Protein AF-A0A2M8F639-F1 (afdb_monomer)

Nearest PDB structures (foldseek):
  3exa-assembly1_A  TM=7.747E-01  e=1.318E-28  Halalkalibacterium halodurans
  3d3q-assembly1_A  TM=7.214E-01  e=1.810E-26  Staphylococcus epidermidis ATCC 12228
  3d3q-assembly2_B  TM=7.278E-01  e=3.147E-26  Staphylococcus epidermidis ATCC 12228
  2qgn-assembly1_A  TM=9.444E-01  e=1.287E-21  Halalkalibacterium halodurans C-125
  3eph-assembly1_A  TM=8.357E-01  e=1.059E-17  Saccharomyces cerevisiae

Radius of gyration: 20.35 Å; Cα contacts (8 Å, |Δi|>4): 441; chains: 1; bounding box: 49×45×53 Å

Structure (mmCIF, N/CA/C/O backbone):
data_AF-A0A2M8F639-F1
#
_entry.id   AF-A0A2M8F639-F1
#
loop_
_atom_site.group_PDB
_atom_site.id
_atom_site.type_symbol
_atom_site.label_atom_id
_atom_site.label_alt_id
_atom_site.label_comp_id
_atom_site.label_asym_id
_atom_site.label_entity_id
_atom_site.label_seq_id
_atom_site.pdbx_PDB_ins_code
_atom_site.Cartn_x
_atom_site.Cartn_y
_atom_site.Cartn_z
_atom_site.occupancy
_atom_site.B_iso_or_equiv
_atom_site.auth_seq_id
_atom_site.auth_comp_id
_atom_site.auth_asym_id
_atom_site.auth_atom_id
_atom_site.pdbx_PDB_model_num
ATOM 1 N N . MET A 1 1 ? -6.891 22.208 7.223 1.00 56.44 1 MET A N 1
ATOM 2 C CA . MET A 1 1 ? -6.868 21.752 8.628 1.00 56.44 1 MET A CA 1
ATOM 3 C C . MET A 1 1 ? -5.446 21.312 8.939 1.00 56.44 1 MET A C 1
ATOM 5 O O . MET A 1 1 ? -4.808 20.763 8.043 1.00 56.44 1 MET A O 1
ATOM 9 N N . ASN A 1 2 ? -4.955 21.607 10.140 1.00 70.94 2 ASN A N 1
ATOM 10 C CA . ASN A 1 2 ? -3.553 21.433 10.545 1.00 70.94 2 ASN A CA 1
ATOM 11 C C . ASN A 1 2 ? -3.379 20.199 11.456 1.00 70.94 2 ASN A C 1
ATOM 13 O O . ASN A 1 2 ? -4.353 19.564 11.857 1.00 70.94 2 ASN A O 1
ATOM 17 N N . VAL A 1 3 ? -2.142 19.847 11.826 1.00 73.75 3 VAL A N 1
ATOM 18 C CA . VAL A 1 3 ? -1.858 18.688 12.705 1.00 73.75 3 VAL A CA 1
ATOM 19 C C . VAL A 1 3 ? -2.588 18.745 14.067 1.00 73.75 3 VAL A C 1
ATOM 21 O O . VAL A 1 3 ? -3.051 17.697 14.525 1.00 73.75 3 VAL A O 1
ATOM 24 N N . PRO A 1 4 ? -2.756 19.910 14.731 1.00 75.31 4 PRO A N 1
ATOM 25 C CA . PRO A 1 4 ? -3.586 20.009 15.936 1.00 75.31 4 PRO A CA 1
ATOM 26 C C . PRO A 1 4 ? -5.033 19.540 15.724 1.00 75.31 4 PRO A C 1
ATOM 28 O O . PRO A 1 4 ? -5.596 18.883 16.600 1.00 75.31 4 PRO A O 1
ATOM 31 N N . ASP A 1 5 ? -5.604 19.790 14.543 1.00 85.56 5 ASP A N 1
ATOM 32 C CA . ASP A 1 5 ? -6.965 19.363 14.205 1.00 85.56 5 ASP A CA 1
ATOM 33 C C . ASP A 1 5 ? -7.044 17.831 14.098 1.00 85.56 5 ASP A C 1
ATOM 35 O O . ASP A 1 5 ? -7.992 17.224 14.591 1.00 85.56 5 ASP A O 1
ATOM 39 N N . ILE A 1 6 ? -6.012 17.187 13.536 1.00 91.19 6 ILE A N 1
ATOM 40 C CA . ILE A 1 6 ? -5.914 15.718 13.454 1.00 91.19 6 ILE A CA 1
ATOM 41 C C . ILE A 1 6 ? -5.945 15.099 14.858 1.00 91.19 6 ILE A C 1
ATOM 43 O O . ILE A 1 6 ? -6.717 14.174 15.115 1.00 91.19 6 ILE A O 1
ATOM 47 N N . ARG A 1 7 ? -5.148 15.629 15.795 1.00 93.56 7 ARG A N 1
ATOM 48 C CA . ARG A 1 7 ? -5.115 15.146 17.189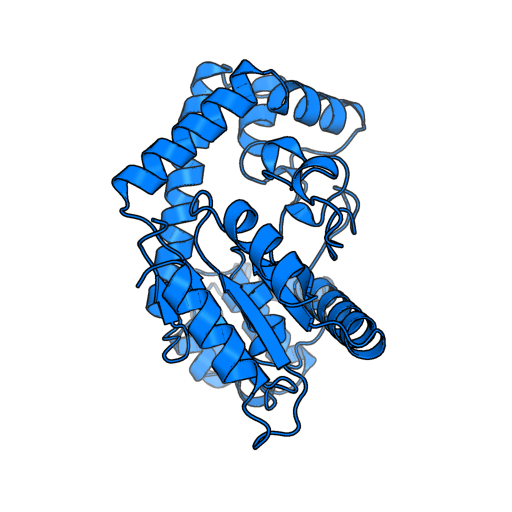 1.00 93.56 7 ARG A CA 1
ATOM 49 C C . ARG A 1 7 ? -6.457 15.315 17.892 1.00 93.56 7 ARG A C 1
ATOM 51 O O . ARG A 1 7 ? -6.909 14.404 18.590 1.00 93.56 7 ARG A O 1
ATOM 58 N N . ALA A 1 8 ? -7.105 16.464 17.699 1.00 92.50 8 ALA A N 1
ATOM 59 C CA . ALA A 1 8 ? -8.420 16.737 18.266 1.00 92.50 8 ALA A CA 1
ATOM 60 C C . ALA A 1 8 ? -9.479 15.764 17.726 1.00 92.50 8 ALA A C 1
ATOM 62 O O . ALA A 1 8 ? -10.286 15.244 18.499 1.00 92.50 8 ALA A O 1
ATOM 63 N N . GLN A 1 9 ? -9.439 15.453 16.427 1.00 92.56 9 GLN A N 1
ATOM 64 C CA . GLN A 1 9 ? -10.342 14.482 15.810 1.00 92.56 9 GLN A CA 1
ATOM 65 C C . GLN A 1 9 ? -10.134 13.069 16.337 1.00 92.56 9 GLN A C 1
ATOM 67 O O . GLN A 1 9 ? -11.112 12.421 16.703 1.00 92.56 9 GLN A O 1
ATOM 72 N N . ILE A 1 10 ? -8.883 12.608 16.436 1.00 95.62 10 ILE A N 1
ATOM 73 C CA . ILE A 1 10 ? -8.576 11.292 17.012 1.00 95.62 10 ILE A CA 1
ATOM 74 C C . ILE A 1 10 ? -9.058 11.238 18.465 1.00 95.62 10 ILE A C 1
ATOM 76 O O . ILE A 1 10 ? -9.738 10.293 18.853 1.00 95.62 10 ILE A O 1
ATOM 80 N N . SER A 1 11 ? -8.798 12.282 19.254 1.00 96.19 11 SER A N 1
ATOM 81 C CA . SER A 1 11 ? -9.258 12.361 20.645 1.00 96.19 11 SER A CA 1
ATOM 82 C C . SER A 1 11 ? -10.783 12.311 20.765 1.00 96.19 11 SER A C 1
ATOM 84 O O . SER A 1 11 ? -11.308 11.621 21.635 1.00 96.19 11 SER A O 1
ATOM 86 N N . SER A 1 12 ? -11.502 13.038 19.905 1.00 95.12 12 SER A N 1
ATOM 87 C CA . SER A 1 12 ? -12.969 13.031 19.867 1.00 95.12 12 SER A CA 1
ATOM 88 C C . SER A 1 12 ? -13.504 11.649 19.488 1.00 95.12 12 SER A C 1
ATOM 90 O O . SER A 1 12 ? -14.343 11.087 20.186 1.00 95.12 12 SER A O 1
ATOM 92 N N . PHE A 1 13 ? -12.937 11.058 18.437 1.00 95.50 13 PHE A N 1
ATOM 93 C CA . PHE A 1 13 ? -13.274 9.721 17.972 1.00 95.50 13 PHE A CA 1
ATOM 94 C C . PHE A 1 13 ? -13.053 8.663 19.056 1.00 95.50 13 PHE A C 1
ATOM 96 O O . PHE A 1 13 ? -13.929 7.840 19.293 1.00 95.50 13 PHE A O 1
ATOM 103 N N . LEU A 1 14 ? -11.930 8.687 19.773 1.00 95.38 14 LEU A N 1
ATOM 104 C CA . LEU A 1 14 ? -11.662 7.705 20.828 1.00 95.38 14 LEU A CA 1
ATOM 105 C C . LEU A 1 14 ? -12.542 7.898 22.075 1.00 95.38 14 LEU A C 1
ATOM 107 O O . LEU A 1 14 ? -12.791 6.929 22.785 1.00 95.38 14 LEU A O 1
ATOM 111 N N . LYS A 1 15 ? -13.039 9.116 22.331 1.00 94.25 15 LYS A N 1
ATOM 112 C CA . LYS A 1 15 ? -13.989 9.401 23.423 1.00 94.25 15 LYS A CA 1
ATOM 113 C C . LYS A 1 15 ? -15.418 8.961 23.115 1.00 94.25 15 LYS A C 1
ATOM 115 O O . LYS A 1 15 ? -16.198 8.768 24.043 1.00 94.25 15 LYS A O 1
ATOM 120 N N . GLU A 1 16 ? -15.779 8.837 21.843 1.00 90.62 16 GLU A N 1
ATOM 121 C CA . GLU A 1 16 ? -17.096 8.356 21.445 1.00 90.62 16 GLU A CA 1
ATOM 122 C C . GLU A 1 16 ? -17.243 6.855 21.742 1.00 90.62 16 GLU A C 1
ATOM 124 O O . GLU A 1 16 ? -16.491 6.026 21.230 1.00 90.62 16 GLU A O 1
ATOM 129 N N . THR A 1 17 ? -18.238 6.513 22.562 1.00 87.69 17 THR A N 1
ATOM 130 C CA . THR A 1 17 ? -18.510 5.144 23.039 1.00 87.69 17 THR A CA 1
ATOM 131 C C . THR A 1 17 ? -19.877 4.606 22.605 1.00 87.69 17 THR A C 1
ATOM 133 O O . THR A 1 17 ? -20.276 3.525 23.030 1.00 87.69 17 THR A O 1
ATOM 136 N N . SER A 1 18 ? -20.606 5.350 21.767 1.00 91.50 18 SER A N 1
ATOM 137 C CA . SER A 1 18 ? -21.949 5.002 21.277 1.00 91.50 18 SER A CA 1
ATOM 138 C C . SER A 1 18 ? -21.964 3.737 20.411 1.00 91.50 18 SER A C 1
ATOM 140 O O . SER A 1 18 ? -22.949 3.001 20.402 1.00 91.50 18 SER A O 1
ATOM 142 N N . ASP A 1 19 ? -20.870 3.477 19.699 1.00 92.00 19 ASP A N 1
ATOM 143 C CA . ASP A 1 19 ? -20.696 2.327 18.822 1.00 92.00 19 ASP A CA 1
ATOM 144 C C . ASP A 1 19 ? -19.674 1.350 19.436 1.00 92.00 19 ASP A C 1
ATOM 146 O O . ASP A 1 19 ? -18.508 1.718 19.617 1.00 92.00 19 ASP A O 1
ATOM 150 N N . PRO A 1 20 ? -20.094 0.111 19.766 1.00 91.88 20 PRO A N 1
ATOM 151 C CA . PRO A 1 20 ? -19.274 -0.859 20.489 1.00 91.88 20 PRO A CA 1
ATOM 152 C C . PRO A 1 20 ? -18.192 -1.514 19.620 1.00 91.88 20 PRO A C 1
ATOM 154 O O . PRO A 1 20 ? -17.406 -2.316 20.129 1.00 91.88 20 PRO A O 1
ATOM 157 N N . ARG A 1 21 ? -18.158 -1.238 18.309 1.00 94.06 21 ARG A N 1
ATOM 158 C CA . ARG A 1 21 ? -17.145 -1.801 17.414 1.00 94.06 21 ARG A CA 1
ATOM 159 C C . ARG A 1 21 ? -15.744 -1.296 17.783 1.00 94.06 21 ARG A C 1
ATOM 161 O O . ARG A 1 21 ? -15.587 -0.119 18.122 1.00 94.06 21 ARG A O 1
ATOM 168 N N . PRO A 1 22 ? -14.706 -2.143 17.660 1.00 94.38 22 PRO A N 1
ATOM 169 C CA . PRO A 1 22 ? -13.332 -1.724 17.902 1.00 94.38 22 PRO A CA 1
ATOM 170 C C . PRO A 1 22 ? -12.940 -0.552 16.985 1.00 94.38 22 PRO A C 1
ATOM 172 O O . PRO A 1 22 ? -13.281 -0.565 15.794 1.00 94.38 22 PRO A O 1
ATOM 175 N N . PRO A 1 23 ? -12.232 0.463 17.513 1.00 96.94 23 PRO A N 1
ATOM 176 C CA . PRO A 1 23 ? -11.758 1.578 16.711 1.00 96.94 23 PRO A CA 1
ATOM 177 C C . PRO A 1 23 ? -10.634 1.126 15.772 1.00 96.94 23 PRO A C 1
ATOM 179 O O . PRO A 1 23 ? -9.732 0.393 16.169 1.00 96.94 23 PRO A O 1
ATOM 182 N N . LEU A 1 24 ? -10.661 1.619 14.539 1.00 97.44 24 LEU A N 1
ATOM 183 C CA . LEU A 1 24 ? -9.574 1.498 13.574 1.00 97.44 24 LEU A CA 1
ATOM 184 C C . LEU A 1 24 ? -9.297 2.881 12.986 1.00 97.44 24 LEU A C 1
ATOM 186 O O . LEU A 1 24 ? -10.145 3.475 12.310 1.00 97.44 24 LEU A O 1
ATOM 190 N N . LEU A 1 25 ? -8.096 3.390 13.254 1.00 97.88 25 LEU A N 1
ATOM 191 C CA . LEU A 1 25 ? -7.623 4.640 12.675 1.00 97.88 25 LEU A CA 1
ATOM 192 C C . LEU A 1 25 ? -7.037 4.360 11.290 1.00 97.88 25 LEU A C 1
ATOM 194 O O . LEU A 1 25 ? -6.311 3.385 11.109 1.00 97.88 25 LEU A O 1
ATOM 198 N N . VAL A 1 26 ? -7.324 5.217 10.313 1.00 97.12 26 VAL A N 1
ATOM 199 C CA . VAL A 1 26 ? -6.802 5.097 8.948 1.00 97.12 26 VAL A CA 1
ATOM 200 C C . VAL A 1 26 ? -6.150 6.412 8.535 1.00 97.12 26 VAL A C 1
ATOM 202 O O . VAL A 1 26 ? -6.814 7.445 8.517 1.00 97.12 26 VAL A O 1
ATOM 205 N N . LEU A 1 27 ? -4.871 6.374 8.157 1.00 96.19 27 LEU A N 1
ATOM 206 C CA . LEU A 1 27 ? -4.152 7.488 7.539 1.00 96.19 27 LEU A CA 1
ATOM 207 C C . LEU A 1 27 ? -3.789 7.134 6.098 1.00 96.19 27 LEU A C 1
ATOM 209 O O . LEU A 1 27 ? -2.941 6.277 5.831 1.00 96.19 27 LEU A O 1
ATOM 213 N N . LEU A 1 28 ? -4.409 7.837 5.157 1.00 94.56 28 LEU A N 1
ATOM 214 C CA . LEU A 1 28 ? -4.247 7.599 3.729 1.00 94.56 28 LEU A CA 1
ATOM 215 C C . LEU A 1 28 ? -3.734 8.832 2.990 1.00 94.56 28 LEU A C 1
ATOM 217 O O . LEU A 1 28 ? -3.777 9.952 3.488 1.00 94.56 28 LEU A O 1
ATOM 221 N N . GLY A 1 29 ? -3.209 8.631 1.785 1.00 92.44 29 GLY A N 1
ATOM 222 C CA . GLY A 1 29 ? -2.694 9.722 0.958 1.00 92.44 29 GLY A CA 1
ATOM 223 C C . GLY A 1 29 ? -1.685 9.260 -0.090 1.00 92.44 29 GLY A C 1
ATOM 224 O O . GLY A 1 29 ? -1.178 8.133 -0.013 1.00 92.44 29 GLY A O 1
ATOM 225 N N . PRO A 1 30 ? -1.356 10.107 -1.080 1.00 92.31 30 PRO A N 1
ATOM 226 C CA . PRO A 1 30 ? -0.434 9.740 -2.149 1.00 92.31 30 PRO A CA 1
ATOM 227 C C . PRO A 1 30 ? 0.992 9.525 -1.626 1.00 92.31 30 PRO A C 1
ATOM 229 O O . PRO A 1 30 ? 1.345 9.926 -0.515 1.00 92.31 30 PRO A O 1
ATOM 232 N N . THR A 1 31 ? 1.838 8.871 -2.419 1.00 90.75 31 THR A N 1
ATOM 233 C CA . THR A 1 31 ? 3.280 8.795 -2.141 1.00 90.75 31 THR A CA 1
ATOM 234 C C . THR A 1 31 ? 3.876 10.204 -1.971 1.00 90.75 31 THR A C 1
ATOM 236 O O . THR A 1 31 ? 3.372 11.168 -2.548 1.00 90.75 31 THR A O 1
ATOM 239 N N . ALA A 1 32 ? 4.907 10.333 -1.133 1.00 91.38 32 ALA A N 1
ATOM 240 C CA . ALA A 1 32 ? 5.552 11.600 -0.762 1.00 91.38 32 ALA A CA 1
ATOM 241 C C . ALA A 1 32 ? 4.679 12.653 -0.032 1.00 91.38 32 ALA A C 1
ATOM 243 O O . ALA A 1 32 ? 5.150 13.766 0.202 1.00 91.38 32 ALA A O 1
ATOM 244 N N . SER A 1 33 ? 3.453 12.326 0.409 1.00 91.44 33 SER A N 1
ATOM 245 C CA . SER A 1 33 ? 2.624 13.261 1.198 1.00 91.44 33 SER A CA 1
ATOM 246 C C . SER A 1 33 ? 3.100 13.472 2.642 1.00 91.44 33 SER A C 1
ATOM 248 O O . SER A 1 33 ? 2.747 14.481 3.250 1.00 91.44 33 SER A O 1
ATOM 250 N N . GLY A 1 34 ? 3.928 12.568 3.179 1.00 90.31 34 GLY A N 1
ATOM 251 C CA . GLY A 1 34 ? 4.429 12.626 4.560 1.00 90.31 34 GLY A CA 1
ATOM 252 C C . GLY A 1 34 ? 3.687 11.729 5.558 1.00 90.31 34 GLY A C 1
ATOM 253 O O . GLY A 1 34 ? 3.746 11.999 6.751 1.00 90.31 34 GLY A O 1
ATOM 254 N N . LYS A 1 35 ? 3.002 10.670 5.092 1.00 93.00 35 LYS A N 1
ATOM 255 C CA . LYS A 1 35 ? 2.226 9.750 5.953 1.00 93.00 35 LYS A CA 1
ATOM 256 C C . LYS A 1 35 ? 3.064 9.185 7.091 1.00 93.00 35 LYS A C 1
ATOM 258 O O . LYS A 1 35 ? 2.672 9.332 8.234 1.00 93.00 35 LYS A O 1
ATOM 263 N N . THR A 1 36 ? 4.221 8.618 6.766 1.00 90.00 36 THR A N 1
ATOM 264 C CA . THR A 1 36 ? 5.155 8.017 7.725 1.00 90.00 36 THR A CA 1
ATOM 265 C C . THR A 1 36 ? 5.586 9.012 8.806 1.00 90.00 36 THR A C 1
ATOM 267 O O . THR A 1 36 ? 5.502 8.725 9.995 1.00 90.00 36 THR A O 1
ATOM 270 N N . ALA A 1 37 ? 5.975 10.225 8.399 1.00 90.31 37 ALA A N 1
ATOM 271 C CA . ALA A 1 37 ? 6.408 11.273 9.323 1.00 90.31 37 ALA A CA 1
ATOM 272 C C . ALA A 1 37 ? 5.291 11.724 10.281 1.00 90.31 37 ALA A C 1
ATOM 274 O O . ALA A 1 37 ? 5.573 12.154 11.395 1.00 90.31 37 ALA A O 1
ATOM 275 N N . LEU A 1 38 ? 4.028 11.620 9.857 1.00 93.00 38 LEU A N 1
ATOM 276 C CA . LEU A 1 38 ? 2.867 11.926 10.686 1.00 93.00 38 LEU A CA 1
ATOM 277 C C . LEU A 1 38 ? 2.409 10.721 11.524 1.00 93.00 38 LEU A C 1
ATOM 279 O O . LEU A 1 38 ? 1.958 10.900 12.652 1.00 93.00 38 LEU A O 1
ATOM 283 N N . SER A 1 39 ? 2.509 9.497 11.002 1.00 95.31 39 SER A N 1
ATOM 284 C CA . SER A 1 39 ? 1.969 8.311 11.665 1.00 95.31 39 SER A CA 1
ATOM 285 C C . SER A 1 39 ? 2.726 7.945 12.930 1.00 95.31 39 SER A C 1
ATOM 287 O O . SER A 1 39 ? 2.092 7.576 13.910 1.00 95.31 39 SER A O 1
ATOM 289 N N . VAL A 1 40 ? 4.054 8.070 12.934 1.00 96.19 40 VAL A N 1
ATOM 290 C CA . VAL A 1 40 ? 4.892 7.724 14.093 1.00 96.19 40 VAL A CA 1
ATOM 291 C C . VAL A 1 40 ? 4.546 8.557 15.338 1.00 96.19 40 VAL A C 1
ATOM 293 O O . VAL A 1 40 ? 4.204 7.951 16.354 1.00 96.19 40 VAL A O 1
ATOM 296 N N . PRO A 1 41 ? 4.552 9.909 15.306 1.00 95.44 41 PRO A N 1
ATOM 297 C CA . PRO A 1 41 ? 4.208 10.698 16.490 1.00 95.44 41 PRO A CA 1
ATOM 298 C C . PRO A 1 41 ? 2.755 10.488 16.937 1.00 95.44 41 PRO A C 1
ATOM 300 O O . PRO A 1 41 ? 2.497 10.419 18.135 1.00 95.44 41 PRO A O 1
ATOM 303 N N . LEU A 1 42 ? 1.809 10.323 16.003 1.00 96.19 42 LEU A N 1
ATOM 304 C CA . LEU A 1 42 ? 0.423 9.994 16.354 1.00 96.19 42 LEU A CA 1
ATOM 305 C C . LEU A 1 42 ? 0.320 8.622 17.032 1.00 96.19 42 LEU A C 1
ATOM 307 O O . LEU A 1 42 ? -0.412 8.466 18.004 1.00 96.19 42 LEU A O 1
ATOM 311 N N . ALA A 1 43 ? 1.065 7.627 16.552 1.00 97.81 43 ALA A N 1
ATOM 312 C CA . ALA A 1 43 ? 1.057 6.299 17.144 1.00 97.81 43 ALA A CA 1
ATOM 313 C C . ALA A 1 43 ? 1.643 6.295 18.562 1.00 97.81 43 ALA A C 1
ATOM 315 O O . ALA A 1 43 ? 1.094 5.640 19.445 1.00 97.81 43 ALA A O 1
ATOM 316 N N . GLN A 1 44 ? 2.702 7.068 18.813 1.00 97.44 44 GLN A N 1
ATOM 317 C CA . GLN A 1 44 ? 3.247 7.244 20.161 1.00 97.44 44 GLN A CA 1
ATOM 318 C C . GLN 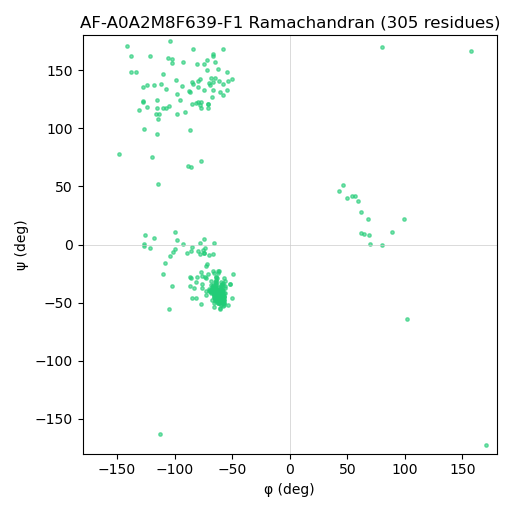A 1 44 ? 2.235 7.915 21.100 1.00 97.44 44 GLN A C 1
ATOM 320 O O . GLN A 1 44 ? 2.019 7.436 22.211 1.00 97.44 44 GLN A O 1
ATOM 325 N N . GLU A 1 45 ? 1.592 8.992 20.644 1.00 97.19 45 GLU A N 1
ATOM 326 C CA . GLU A 1 45 ? 0.645 9.782 21.439 1.00 97.19 45 GLU A CA 1
ATOM 327 C C . GLU A 1 45 ? -0.623 8.997 21.806 1.00 97.19 45 GLU A C 1
ATOM 329 O O . GLU A 1 45 ? -1.075 9.049 22.948 1.00 97.19 45 GLU A O 1
ATOM 334 N N . PHE A 1 46 ? -1.174 8.232 20.860 1.00 97.50 46 PHE A N 1
ATOM 335 C CA . PHE A 1 46 ? -2.428 7.493 21.043 1.00 97.50 46 PHE A CA 1
ATOM 336 C C . PHE A 1 46 ? -2.230 6.007 21.374 1.00 97.50 46 PHE A C 1
ATOM 338 O O . PHE A 1 46 ? -3.193 5.241 21.354 1.00 97.50 46 PHE A O 1
ATOM 345 N N . GLY A 1 47 ? -0.997 5.579 21.671 1.00 97.44 47 GLY A N 1
ATOM 346 C CA . GLY A 1 47 ? -0.690 4.183 21.996 1.00 97.44 47 GLY A CA 1
ATOM 347 C C . GLY A 1 47 ? -1.053 3.212 20.868 1.00 97.44 47 GLY A C 1
ATOM 348 O O . GLY A 1 47 ? -1.542 2.111 21.131 1.00 97.44 47 GLY A O 1
ATOM 349 N N . ALA A 1 48 ? -0.851 3.626 19.620 1.00 98.44 48 ALA A N 1
ATOM 350 C CA . ALA A 1 48 ? -1.214 2.867 18.435 1.00 98.44 48 ALA A CA 1
ATOM 351 C C . ALA A 1 48 ? -0.062 1.997 17.913 1.00 98.44 48 ALA A C 1
ATOM 353 O O . ALA A 1 48 ? 1.115 2.279 18.140 1.00 98.44 48 ALA A O 1
ATOM 354 N N . GLU A 1 49 ? -0.416 0.958 17.164 1.00 98.69 49 GLU A N 1
ATOM 355 C CA . GLU A 1 49 ? 0.515 0.161 16.365 1.00 98.69 49 GLU A CA 1
ATOM 356 C C . GLU A 1 49 ? 0.136 0.292 14.884 1.00 98.69 49 GLU A C 1
ATOM 358 O O . GLU A 1 49 ? -1.048 0.276 14.532 1.00 98.69 49 GLU A O 1
ATOM 363 N N . VAL A 1 50 ? 1.134 0.450 14.012 1.00 98.69 50 VAL A N 1
ATOM 364 C CA . VAL A 1 50 ? 0.912 0.744 12.592 1.00 98.69 50 VAL A CA 1
ATOM 365 C C . VAL A 1 50 ? 0.741 -0.545 11.799 1.00 98.69 50 VAL A C 1
ATOM 367 O O . VAL A 1 50 ? 1.563 -1.446 11.892 1.00 98.69 50 VAL A O 1
ATOM 370 N N . ILE A 1 51 ? -0.283 -0.617 10.957 1.00 98.69 51 ILE A N 1
ATOM 371 C CA . ILE A 1 51 ? -0.458 -1.658 9.942 1.00 98.69 51 ILE A CA 1
ATOM 372 C C . ILE A 1 51 ? -0.191 -1.011 8.584 1.00 98.69 51 ILE A C 1
ATOM 374 O O . ILE A 1 51 ? -0.914 -0.096 8.181 1.00 98.69 51 ILE A O 1
ATOM 378 N N . SER A 1 52 ? 0.840 -1.468 7.871 1.00 98.25 52 SER A N 1
ATOM 379 C CA . SER A 1 52 ? 1.153 -0.928 6.548 1.00 98.25 52 SER A CA 1
ATOM 380 C C . SER A 1 52 ? 0.055 -1.279 5.540 1.00 98.25 52 SER A C 1
ATOM 382 O O . SER A 1 52 ? -0.393 -2.421 5.441 1.00 98.25 52 SER A O 1
ATOM 384 N N . ALA A 1 53 ? -0.392 -0.288 4.772 1.00 96.81 53 ALA A N 1
ATOM 385 C CA . ALA A 1 53 ? -1.278 -0.441 3.620 1.00 96.81 53 ALA A CA 1
ATOM 386 C C . ALA A 1 53 ? -0.552 -0.049 2.325 1.00 96.81 53 ALA A C 1
ATOM 388 O O . ALA A 1 53 ? -1.019 0.784 1.531 1.00 96.81 53 ALA A O 1
ATOM 389 N N . ASP A 1 54 ? 0.622 -0.647 2.125 1.00 95.44 54 ASP A N 1
ATOM 390 C CA . ASP A 1 54 ? 1.434 -0.507 0.923 1.00 95.44 54 ASP A CA 1
ATOM 391 C C . ASP A 1 54 ? 1.731 -1.874 0.289 1.00 95.44 54 ASP A C 1
ATOM 393 O O . ASP A 1 54 ? 2.363 -2.729 0.896 1.00 95.44 54 ASP A O 1
ATOM 397 N N . SER A 1 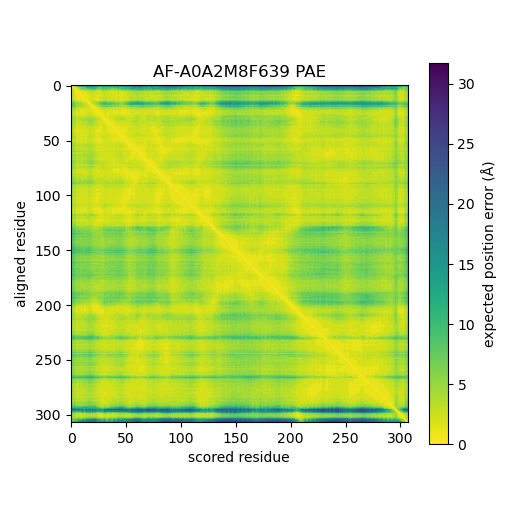55 ? 1.279 -2.078 -0.952 1.00 94.25 55 SER A N 1
ATOM 398 C CA . SER A 1 55 ? 1.479 -3.341 -1.684 1.00 94.25 55 SER A CA 1
ATOM 399 C C . SER A 1 55 ? 2.931 -3.663 -2.042 1.00 94.25 55 SER A C 1
ATOM 401 O O . SER A 1 55 ? 3.181 -4.739 -2.572 1.00 94.25 55 SER A O 1
ATOM 403 N N . ARG A 1 56 ? 3.867 -2.733 -1.833 1.00 94.69 56 ARG A N 1
ATOM 404 C CA . ARG A 1 56 ? 5.288 -2.912 -2.151 1.00 94.69 56 ARG A CA 1
ATOM 405 C C . ARG A 1 56 ? 6.113 -3.203 -0.905 1.00 94.69 56 ARG A C 1
ATOM 407 O O . ARG A 1 56 ? 7.016 -4.022 -0.957 1.00 94.69 56 ARG A O 1
ATOM 414 N N . GLN A 1 57 ? 5.760 -2.592 0.224 1.00 96.56 57 GLN A N 1
ATOM 415 C CA . GLN A 1 57 ? 6.507 -2.751 1.478 1.00 96.56 57 GLN A CA 1
ATOM 416 C C . GLN A 1 57 ? 6.290 -4.110 2.163 1.00 96.56 57 GLN A C 1
ATOM 418 O O . GLN A 1 57 ? 6.983 -4.432 3.126 1.00 96.56 57 GLN A O 1
ATOM 423 N N . VAL A 1 58 ? 5.357 -4.922 1.656 1.00 97.38 58 VAL A N 1
ATOM 424 C CA . VAL A 1 58 ? 5.168 -6.313 2.092 1.00 97.38 58 VAL A CA 1
ATOM 425 C C . VAL A 1 58 ? 6.366 -7.201 1.750 1.00 97.38 58 VAL A C 1
ATOM 427 O O . VAL A 1 58 ? 6.560 -8.207 2.424 1.00 97.38 58 VAL A O 1
ATOM 430 N N . TYR A 1 59 ? 7.160 -6.841 0.737 1.00 98.12 59 TYR A N 1
ATOM 431 C CA . TYR A 1 59 ? 8.265 -7.664 0.254 1.00 98.12 59 TYR A CA 1
ATOM 432 C C . TYR A 1 59 ? 9.555 -7.417 1.035 1.00 98.12 59 TYR A C 1
ATOM 434 O O . TYR A 1 59 ? 9.983 -6.272 1.211 1.00 98.12 59 TYR A O 1
ATOM 442 N N . ARG A 1 60 ? 10.186 -8.512 1.459 1.00 97.75 60 ARG A N 1
ATOM 443 C CA . ARG A 1 60 ? 11.529 -8.544 2.047 1.00 97.75 60 ARG A CA 1
ATOM 444 C C . ARG A 1 60 ? 12.571 -8.058 1.048 1.00 97.75 60 ARG A C 1
ATOM 446 O O . ARG A 1 60 ? 12.400 -8.248 -0.151 1.00 97.75 60 ARG A O 1
ATOM 453 N N . LYS A 1 61 ? 13.671 -7.481 1.550 1.00 97.00 61 LYS A N 1
ATOM 454 C CA . LYS A 1 61 ? 14.833 -7.022 0.749 1.00 97.00 61 LYS A CA 1
ATOM 455 C C . LYS A 1 61 ? 14.519 -5.874 -0.226 1.00 97.00 61 LYS A C 1
ATOM 457 O O . LYS A 1 61 ? 15.336 -5.540 -1.073 1.00 97.00 61 LYS A O 1
ATOM 462 N N . MET A 1 62 ? 13.324 -5.295 -0.131 1.00 97.50 62 MET A N 1
ATOM 463 C CA . MET A 1 62 ? 12.852 -4.209 -0.986 1.00 97.50 62 MET A CA 1
ATOM 464 C C . MET A 1 62 ? 12.550 -2.990 -0.116 1.00 97.50 62 MET A C 1
ATOM 466 O O . MET A 1 62 ? 11.388 -2.709 0.190 1.00 97.50 62 MET A O 1
ATOM 470 N N . ASP A 1 63 ? 13.593 -2.298 0.337 1.00 96.81 63 ASP A N 1
ATOM 471 C CA . ASP A 1 63 ? 13.512 -1.243 1.347 1.00 96.81 63 ASP A CA 1
ATOM 472 C C . ASP A 1 63 ? 13.652 0.142 0.714 1.00 96.81 63 ASP A C 1
ATOM 474 O O . ASP A 1 63 ? 12.756 0.986 0.836 1.00 96.81 63 ASP A O 1
ATOM 478 N N . VAL A 1 64 ? 14.747 0.367 -0.017 1.00 96.31 64 VAL A N 1
ATOM 479 C CA . VAL A 1 64 ? 15.095 1.666 -0.594 1.00 96.31 64 VAL A CA 1
ATOM 480 C C . VAL A 1 64 ? 14.074 2.058 -1.647 1.00 96.31 64 VAL A C 1
ATOM 482 O O . VAL A 1 64 ? 13.483 3.132 -1.545 1.00 96.31 64 VAL A O 1
ATOM 485 N N . GLY A 1 65 ? 13.817 1.196 -2.634 1.00 94.50 65 GLY A N 1
ATOM 486 C CA . GLY A 1 65 ? 12.884 1.495 -3.728 1.00 94.50 65 GLY A CA 1
ATOM 487 C C . GLY A 1 65 ? 11.435 1.674 -3.273 1.00 94.50 65 GLY A C 1
ATOM 488 O O . GLY A 1 65 ? 10.683 2.443 -3.876 1.00 94.50 65 GLY A O 1
ATOM 489 N N . THR A 1 66 ? 11.046 1.027 -2.172 1.00 94.44 66 THR A N 1
ATOM 490 C CA . THR A 1 66 ? 9.681 1.101 -1.627 1.00 94.44 66 THR A CA 1
ATOM 491 C C . THR A 1 66 ? 9.488 2.194 -0.572 1.00 94.44 66 THR A C 1
ATOM 493 O O . THR A 1 66 ? 8.363 2.372 -0.090 1.00 94.44 66 THR A O 1
ATOM 496 N N . ASP A 1 67 ? 10.540 2.963 -0.252 1.00 94.56 67 ASP A N 1
ATOM 497 C CA . ASP A 1 67 ? 10.523 4.005 0.789 1.00 94.56 67 ASP A CA 1
ATOM 498 C C . ASP A 1 67 ? 10.039 3.421 2.134 1.00 94.56 67 ASP A C 1
ATOM 500 O O . ASP A 1 67 ? 9.175 3.990 2.812 1.00 94.56 67 ASP A O 1
ATOM 504 N N . LYS A 1 68 ? 10.517 2.207 2.455 1.00 95.94 68 LYS A N 1
ATOM 505 C CA . LYS A 1 68 ? 10.131 1.463 3.658 1.00 95.94 68 LYS A CA 1
ATOM 506 C C . LYS A 1 68 ? 10.694 2.146 4.897 1.00 95.94 68 LYS A C 1
ATOM 508 O O . LYS A 1 68 ? 11.841 2.576 4.921 1.00 95.94 68 LYS A O 1
ATOM 513 N N . ILE A 1 69 ? 9.869 2.238 5.938 1.00 95.06 69 ILE A N 1
ATOM 514 C CA . ILE A 1 69 ? 10.270 2.864 7.198 1.00 95.06 69 ILE A CA 1
ATOM 515 C C . ILE A 1 69 ? 11.290 1.991 7.941 1.00 95.06 69 ILE A C 1
ATOM 517 O O . ILE A 1 69 ? 10.992 0.857 8.327 1.00 95.06 69 ILE A O 1
ATOM 521 N N . MET A 1 70 ? 12.476 2.540 8.202 1.00 93.44 70 MET A N 1
ATOM 522 C CA . MET A 1 70 ? 13.547 1.809 8.879 1.00 93.44 70 MET A CA 1
ATOM 523 C C . MET A 1 70 ? 13.340 1.775 10.402 1.00 93.44 70 MET A C 1
ATOM 525 O O . MET A 1 70 ? 12.745 2.700 10.959 1.00 93.44 70 MET A O 1
ATOM 529 N N . PRO A 1 71 ? 13.887 0.783 11.137 1.00 93.62 71 PRO A N 1
ATOM 530 C CA . PRO A 1 71 ? 13.687 0.651 12.588 1.00 93.62 71 PRO A CA 1
ATOM 531 C C . PRO A 1 71 ? 13.994 1.917 13.403 1.00 93.62 71 PRO A C 1
ATOM 533 O O .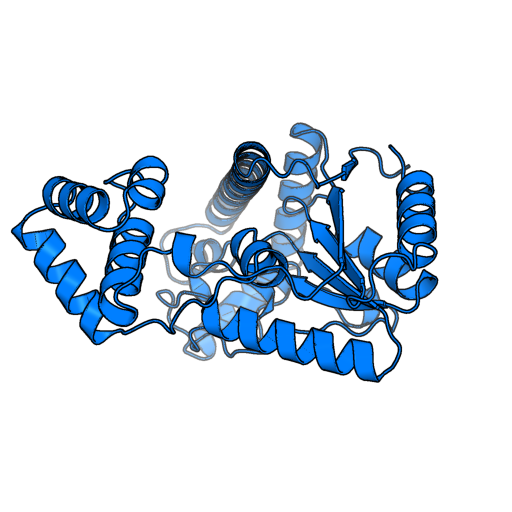 PRO A 1 71 ? 13.313 2.218 14.382 1.00 93.62 71 PRO A O 1
ATOM 536 N N . LYS A 1 72 ? 14.992 2.704 12.979 1.00 93.56 72 LYS A N 1
ATOM 537 C CA . LYS A 1 72 ? 15.326 3.990 13.608 1.00 93.56 72 LYS A CA 1
ATOM 538 C C . LYS A 1 72 ? 14.205 5.024 13.448 1.00 93.56 72 LYS A C 1
ATOM 540 O O . LYS A 1 72 ? 13.920 5.763 14.385 1.00 93.56 72 LYS A O 1
ATOM 545 N N . GLU A 1 73 ? 13.578 5.074 12.278 1.00 92.62 73 GLU A N 1
ATOM 546 C CA . GLU A 1 73 ? 12.487 6.001 11.954 1.00 92.62 73 GLU A CA 1
ATOM 547 C C . GLU A 1 73 ? 11.162 5.575 12.589 1.00 92.62 73 GLU A C 1
ATOM 549 O O . GLU A 1 73 ? 10.335 6.425 12.906 1.00 92.62 73 GLU A O 1
ATOM 554 N N . GLN A 1 74 ? 10.980 4.274 12.839 1.00 95.25 74 GLN A N 1
ATOM 555 C CA . GLN A 1 74 ? 9.828 3.747 13.576 1.00 95.25 74 GLN A CA 1
ATOM 556 C C . GLN A 1 74 ? 9.776 4.267 15.021 1.00 95.25 74 GLN A C 1
ATOM 558 O O . GLN A 1 74 ? 8.706 4.268 15.624 1.00 95.25 74 GLN A O 1
ATOM 563 N N . ALA A 1 75 ? 10.907 4.708 15.590 1.00 94.81 75 ALA A N 1
ATOM 564 C CA .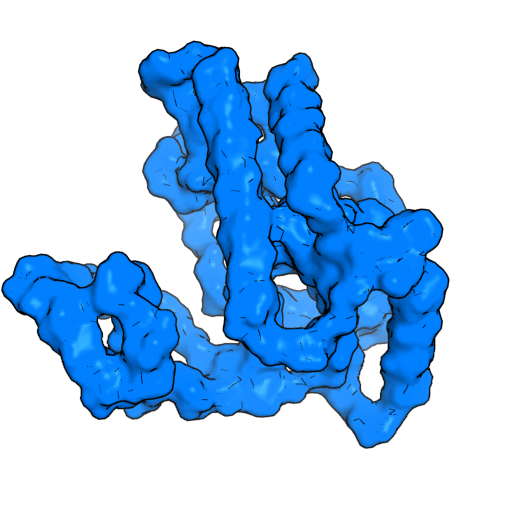 ALA A 1 75 ? 10.994 5.296 16.931 1.00 94.81 75 ALA A CA 1
ATOM 565 C C . ALA A 1 75 ? 10.293 4.454 18.022 1.00 94.81 75 ALA A C 1
ATOM 567 O O . ALA A 1 75 ? 9.612 4.982 18.905 1.00 94.81 75 ALA A O 1
ATOM 568 N N . GLY A 1 76 ? 10.437 3.127 17.933 1.00 95.56 76 GLY A N 1
ATOM 569 C CA . GLY A 1 76 ? 9.838 2.161 18.860 1.00 95.56 76 GLY A CA 1
ATOM 570 C C . GLY A 1 76 ? 8.359 1.837 18.612 1.00 95.56 76 GLY A C 1
ATOM 571 O O . GLY A 1 76 ? 7.808 1.011 19.335 1.00 95.56 76 GLY A O 1
ATOM 572 N N . VAL A 1 77 ? 7.712 2.440 17.608 1.00 97.75 77 VAL A N 1
ATOM 573 C CA . VAL A 1 77 ? 6.336 2.111 17.206 1.00 97.75 77 VAL A CA 1
ATOM 574 C C . VAL A 1 77 ? 6.332 0.817 16.385 1.00 97.75 77 VAL A C 1
ATOM 576 O O . VAL A 1 77 ? 6.938 0.793 15.310 1.00 97.75 77 VAL A O 1
ATOM 579 N N . PRO A 1 78 ? 5.622 -0.244 16.815 1.00 98.19 78 PRO A N 1
ATOM 580 C CA . PRO A 1 78 ? 5.497 -1.466 16.026 1.00 98.19 78 PRO A CA 1
ATOM 581 C C . PRO A 1 78 ? 4.835 -1.201 14.671 1.00 98.19 78 PRO A C 1
ATOM 583 O O . PRO A 1 78 ? 3.778 -0.567 14.606 1.00 98.19 78 PRO A O 1
ATOM 586 N N . HIS A 1 79 ? 5.455 -1.704 13.603 1.00 98.38 79 HIS A N 1
ATOM 587 C CA . HIS A 1 79 ? 4.907 -1.698 12.249 1.00 98.38 79 HIS A CA 1
ATOM 588 C C . HIS A 1 79 ? 4.665 -3.134 11.778 1.00 98.38 79 HIS A C 1
ATOM 590 O O . HIS A 1 79 ? 5.571 -3.963 11.762 1.00 98.38 79 HIS A O 1
ATOM 596 N N . HIS A 1 80 ? 3.429 -3.414 11.386 1.00 98.44 80 HIS A N 1
ATOM 597 C CA . HIS A 1 80 ? 2.955 -4.704 10.899 1.00 98.44 80 HIS A CA 1
ATOM 598 C C . HIS A 1 80 ? 2.834 -4.688 9.376 1.00 98.44 80 HIS A C 1
ATOM 600 O O . HIS A 1 80 ? 2.621 -3.636 8.768 1.00 98.44 80 HIS A O 1
ATOM 606 N N . LEU A 1 81 ? 2.891 -5.876 8.770 1.00 98.06 81 LEU A N 1
ATOM 607 C CA . LEU A 1 81 ? 2.795 -6.083 7.315 1.00 98.06 81 LEU A CA 1
ATOM 608 C C . LEU A 1 81 ? 3.910 -5.412 6.501 1.00 98.06 81 LEU A C 1
ATOM 610 O O . LEU A 1 81 ? 3.723 -5.082 5.331 1.00 98.06 81 LEU A O 1
ATOM 614 N N . LEU A 1 82 ? 5.070 -5.241 7.129 1.00 97.81 82 LEU A N 1
ATOM 615 C CA . LEU A 1 82 ? 6.345 -5.024 6.457 1.00 97.81 82 LEU A CA 1
ATOM 616 C C . LEU A 1 82 ? 7.080 -6.363 6.413 1.00 97.81 82 LEU A C 1
ATOM 618 O O . LEU A 1 82 ? 7.010 -7.110 7.390 1.00 97.81 82 LEU A O 1
ATOM 622 N N . ASP A 1 83 ? 7.772 -6.664 5.314 1.00 97.56 83 ASP A N 1
ATOM 623 C CA . ASP A 1 83 ? 8.622 -7.863 5.217 1.00 97.56 83 ASP A CA 1
ATOM 624 C C . ASP A 1 83 ? 7.877 -9.181 5.501 1.00 97.56 83 ASP A C 1
ATOM 626 O O . ASP A 1 83 ? 8.378 -10.068 6.192 1.00 97.56 83 ASP A O 1
ATOM 630 N N . VAL A 1 84 ? 6.653 -9.314 4.991 1.00 97.75 84 VAL A N 1
ATOM 631 C CA . VAL A 1 84 ? 5.784 -10.486 5.201 1.00 97.75 84 VAL A CA 1
ATOM 632 C C . VAL A 1 84 ? 5.753 -11.463 4.027 1.00 97.75 84 VAL A C 1
ATOM 634 O O . VAL A 1 84 ? 5.162 -12.527 4.176 1.00 97.75 84 VAL A O 1
ATOM 637 N N . ALA A 1 85 ? 6.387 -11.125 2.903 1.00 97.62 85 ALA A N 1
ATOM 638 C CA . ALA A 1 85 ? 6.520 -11.973 1.720 1.00 97.62 85 ALA A CA 1
ATOM 639 C C . ALA A 1 85 ? 7.940 -11.882 1.137 1.00 97.62 85 ALA A C 1
ATOM 641 O O . ALA A 1 85 ? 8.581 -10.831 1.225 1.00 97.62 85 ALA A O 1
ATOM 642 N N . GLU A 1 86 ? 8.439 -12.955 0.535 1.00 97.81 86 GLU A N 1
ATOM 643 C CA . GLU A 1 86 ? 9.634 -12.908 -0.317 1.00 97.81 86 GLU A CA 1
ATOM 644 C C . GLU A 1 86 ? 9.308 -12.267 -1.683 1.00 97.81 86 GLU A C 1
ATOM 646 O O . GLU A 1 86 ? 8.152 -12.283 -2.111 1.00 97.81 86 GLU A O 1
ATOM 651 N N . PRO A 1 87 ? 10.291 -11.682 -2.395 1.00 97.06 87 PRO A N 1
ATOM 652 C CA . PRO A 1 87 ? 10.051 -11.028 -3.686 1.00 97.06 87 PRO A CA 1
ATOM 653 C C . PRO A 1 87 ? 9.406 -11.914 -4.765 1.00 97.06 87 PRO A C 1
ATOM 655 O O . PRO A 1 87 ? 8.718 -11.399 -5.642 1.00 97.06 87 PRO A O 1
ATOM 658 N N . ASP A 1 88 ? 9.616 -13.225 -4.747 1.00 96.50 88 ASP A N 1
ATOM 659 C CA . ASP A 1 88 ? 9.029 -14.184 -5.691 1.00 96.50 88 ASP A CA 1
ATOM 660 C C . ASP A 1 88 ? 7.669 -14.740 -5.245 1.00 96.50 88 ASP A C 1
ATOM 662 O O . ASP A 1 88 ? 6.976 -15.394 -6.030 1.00 96.50 88 ASP A O 1
ATOM 666 N N . GLU A 1 89 ? 7.238 -14.439 -4.021 1.00 95.44 89 GLU A N 1
ATOM 667 C CA . GLU A 1 89 ? 5.924 -14.822 -3.530 1.00 95.44 89 GLU A CA 1
ATOM 668 C C . GLU A 1 89 ? 4.846 -13.867 -4.048 1.00 95.44 89 GLU A C 1
ATOM 670 O O . GLU A 1 89 ? 4.999 -12.646 -4.120 1.00 95.44 89 GLU A O 1
ATOM 675 N N . ARG A 1 90 ? 3.686 -14.421 -4.392 1.00 90.50 90 ARG A N 1
ATOM 676 C CA . ARG A 1 90 ? 2.519 -13.607 -4.724 1.00 90.50 90 ARG A CA 1
ATOM 677 C C . ARG A 1 90 ? 1.880 -13.130 -3.423 1.00 90.50 90 ARG A C 1
ATOM 679 O O . ARG A 1 90 ? 1.471 -13.957 -2.624 1.00 90.50 90 ARG A O 1
ATOM 686 N N . PHE A 1 91 ? 1.740 -11.815 -3.252 1.00 94.50 91 PHE A N 1
ATOM 687 C CA . PHE A 1 91 ? 1.004 -11.233 -2.126 1.00 94.50 91 PHE A CA 1
ATOM 688 C C . PHE A 1 91 ? -0.243 -10.480 -2.612 1.00 94.50 91 PHE A C 1
ATOM 690 O O . PHE A 1 91 ? -0.204 -9.332 -3.061 1.00 94.50 91 PHE A O 1
ATOM 697 N N . THR A 1 92 ? -1.366 -11.181 -2.586 1.00 93.50 92 THR A N 1
ATOM 698 C CA . THR A 1 92 ? -2.671 -10.789 -3.118 1.00 93.50 92 THR A CA 1
ATOM 699 C C . THR A 1 92 ? -3.473 -9.923 -2.146 1.00 93.50 92 THR A C 1
ATOM 701 O O . THR A 1 92 ? -3.203 -9.834 -0.948 1.00 93.50 92 THR A O 1
ATOM 704 N N . LEU A 1 93 ? -4.557 -9.323 -2.653 1.00 93.00 93 LEU A N 1
ATOM 705 C CA . LEU A 1 93 ? -5.528 -8.603 -1.823 1.00 93.00 93 LEU A CA 1
ATOM 706 C C . LEU A 1 93 ? -6.154 -9.499 -0.738 1.00 93.00 93 LEU A C 1
ATOM 708 O O . LEU A 1 93 ? -6.464 -9.018 0.351 1.00 93.00 93 LEU A O 1
ATOM 712 N N . PHE A 1 94 ? -6.349 -10.785 -1.044 1.00 93.62 94 PHE A N 1
ATOM 713 C CA . PHE A 1 94 ? -6.908 -11.767 -0.117 1.00 93.62 94 PHE A CA 1
ATOM 714 C C . PHE A 1 94 ? -5.948 -12.042 1.047 1.00 93.62 94 PHE A C 1
ATOM 716 O O . PHE A 1 94 ? -6.351 -11.973 2.209 1.00 93.62 94 PHE A O 1
ATOM 723 N N . GLU A 1 95 ? -4.669 -12.281 0.744 1.00 95.62 95 GLU A N 1
ATOM 724 C CA . GLU A 1 95 ? -3.622 -12.482 1.755 1.00 95.62 95 GLU A CA 1
ATOM 725 C C . GLU A 1 95 ? -3.437 -11.237 2.616 1.00 95.62 95 GLU A C 1
ATOM 727 O O . GLU A 1 95 ? -3.431 -11.340 3.845 1.00 95.62 95 GLU A O 1
ATOM 732 N N . TYR A 1 96 ? -3.406 -10.054 1.991 1.00 96.81 96 TYR A N 1
ATOM 733 C CA . TYR A 1 96 ? -3.346 -8.792 2.717 1.00 96.81 96 TYR A CA 1
ATOM 734 C C . TYR A 1 96 ? -4.513 -8.637 3.694 1.00 96.81 96 TYR A C 1
ATOM 736 O O . TYR A 1 96 ? -4.283 -8.342 4.865 1.00 96.81 96 TYR A O 1
ATOM 744 N N . LYS A 1 97 ? -5.760 -8.852 3.243 1.00 95.81 97 LYS A N 1
ATOM 745 C CA . LYS A 1 97 ? -6.945 -8.701 4.100 1.00 95.81 97 LYS A CA 1
ATOM 746 C C . LYS A 1 97 ? -6.837 -9.599 5.331 1.00 95.81 97 LYS A C 1
ATOM 748 O O . LYS A 1 97 ? -6.963 -9.103 6.446 1.00 95.81 97 LYS A O 1
ATOM 753 N N . ARG A 1 98 ? -6.531 -10.887 5.142 1.00 95.88 98 ARG A N 1
ATOM 754 C CA . ARG A 1 98 ? -6.393 -11.841 6.254 1.00 95.88 98 ARG A CA 1
ATOM 755 C C . ARG A 1 98 ? -5.283 -11.442 7.223 1.00 95.88 98 ARG A C 1
ATOM 757 O O . ARG A 1 98 ? -5.474 -11.514 8.436 1.00 95.88 98 ARG A O 1
ATOM 764 N N . ALA A 1 99 ? -4.131 -11.021 6.703 1.00 97.69 99 ALA A N 1
ATOM 765 C CA . ALA A 1 99 ? -3.003 -10.602 7.526 1.00 97.69 99 ALA A CA 1
ATOM 766 C C . ALA A 1 99 ? -3.3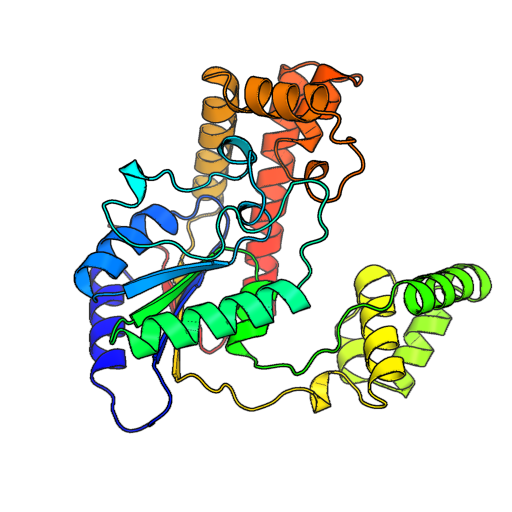14 -9.310 8.306 1.00 97.69 99 ALA A C 1
ATOM 768 O O . ALA A 1 99 ? -2.997 -9.213 9.491 1.00 97.69 99 ALA A O 1
ATOM 769 N N . ALA A 1 100 ? -3.998 -8.352 7.677 1.00 97.62 100 ALA A N 1
ATOM 770 C CA . ALA A 1 100 ? -4.410 -7.096 8.294 1.00 97.62 100 ALA A CA 1
ATOM 771 C C . ALA A 1 100 ? -5.515 -7.288 9.341 1.00 97.62 100 ALA A C 1
ATOM 773 O O . ALA A 1 100 ? -5.448 -6.676 10.404 1.00 97.62 100 ALA A O 1
ATOM 774 N N . GLU A 1 101 ? -6.495 -8.163 9.101 1.00 96.94 101 GLU A N 1
ATOM 775 C CA . GLU A 1 101 ? -7.517 -8.532 10.092 1.00 96.94 101 GLU A CA 1
ATOM 776 C C . GLU A 1 101 ? -6.879 -9.198 11.316 1.00 96.94 101 GLU A C 1
ATOM 778 O O . GLU A 1 101 ? -7.196 -8.838 12.453 1.00 96.94 101 GLU A O 1
ATOM 783 N N . LYS A 1 102 ? -5.934 -10.123 11.091 1.00 98.00 102 LYS A N 1
ATOM 784 C CA . LYS A 1 102 ? -5.166 -10.771 12.161 1.00 98.00 102 LYS A CA 1
ATOM 785 C C . LYS A 1 102 ? -4.377 -9.748 12.980 1.00 98.00 102 LYS A C 1
ATOM 787 O O . LYS A 1 102 ? -4.540 -9.709 14.195 1.00 98.00 102 LYS A O 1
ATOM 792 N N . ALA A 1 103 ? -3.589 -8.890 12.328 1.00 98.38 103 ALA A N 1
ATOM 793 C CA . ALA A 1 103 ? -2.823 -7.846 13.008 1.00 98.38 103 ALA A CA 1
ATOM 794 C C . ALA A 1 103 ? -3.743 -6.901 13.797 1.00 98.38 103 ALA A C 1
ATOM 796 O O . ALA A 1 103 ? -3.495 -6.625 14.966 1.00 98.38 103 ALA A O 1
ATOM 797 N N . THR A 1 104 ? -4.854 -6.469 13.193 1.00 98.19 104 THR A N 1
ATOM 798 C CA . THR A 1 104 ? -5.851 -5.604 13.844 1.00 98.19 104 THR A CA 1
ATOM 799 C C . THR A 1 104 ? -6.398 -6.242 15.121 1.00 98.19 104 THR A C 1
ATOM 801 O O . THR A 1 104 ? -6.476 -5.580 16.159 1.00 98.19 104 THR A O 1
ATOM 804 N N . LYS A 1 105 ? -6.740 -7.535 15.069 1.00 97.81 105 LYS A N 1
ATOM 805 C CA . LYS A 1 105 ? -7.220 -8.293 16.229 1.00 97.81 105 LYS A CA 1
ATOM 806 C C . LYS A 1 105 ? -6.156 -8.372 17.324 1.00 97.81 105 LYS A C 1
ATOM 808 O O . LYS A 1 105 ? -6.441 -8.015 18.460 1.00 97.81 105 LYS A O 1
ATOM 813 N N . GLU A 1 106 ? -4.935 -8.769 16.980 1.00 98.38 106 GLU A N 1
ATOM 814 C CA . GLU A 1 106 ? -3.838 -8.926 17.942 1.00 98.38 106 GLU A CA 1
ATOM 815 C C . GLU A 1 106 ? -3.440 -7.596 18.609 1.00 98.38 106 GLU A C 1
ATOM 817 O O . GLU A 1 106 ? -3.172 -7.559 19.809 1.00 98.38 106 GLU A O 1
ATOM 822 N N . ILE A 1 107 ? -3.428 -6.488 17.857 1.00 98.62 107 ILE A N 1
ATOM 823 C CA . ILE A 1 107 ? -3.198 -5.135 18.393 1.00 98.62 107 ILE A CA 1
ATOM 824 C C . ILE A 1 107 ? -4.304 -4.764 19.390 1.00 98.62 107 ILE A C 1
ATOM 826 O O . ILE A 1 107 ? -4.018 -4.299 20.495 1.00 98.62 107 ILE A O 1
ATOM 830 N N . THR A 1 108 ? -5.562 -5.026 19.027 1.00 97.19 108 THR A N 1
ATOM 831 C CA . THR A 1 108 ? -6.718 -4.762 19.898 1.00 97.19 108 THR A CA 1
ATOM 832 C C . THR A 1 108 ? -6.653 -5.588 21.185 1.00 97.19 108 THR A C 1
ATOM 834 O O . THR A 1 108 ? -6.890 -5.059 22.267 1.00 97.19 108 THR A O 1
ATOM 837 N N . GLU A 1 109 ? -6.272 -6.867 21.101 1.00 97.31 109 GLU A N 1
ATOM 838 C CA . GLU A 1 109 ? -6.114 -7.763 22.259 1.00 97.31 109 GLU A CA 1
ATOM 839 C C . GLU A 1 109 ? -5.005 -7.304 23.220 1.00 97.31 109 GLU A C 1
ATOM 841 O O . GLU A 1 109 ? -5.104 -7.526 24.426 1.00 97.31 109 GLU A O 1
ATOM 846 N N . ARG A 1 110 ? -3.985 -6.593 22.719 1.00 97.69 110 ARG A N 1
ATOM 847 C CA . ARG A 1 110 ? -2.963 -5.918 23.542 1.00 97.69 110 ARG A CA 1
ATOM 848 C C . ARG A 1 110 ? -3.442 -4.598 24.164 1.00 97.69 110 ARG A C 1
ATOM 850 O O . ARG A 1 110 ? -2.652 -3.921 24.823 1.00 97.69 110 ARG A O 1
ATOM 857 N N . GLY A 1 111 ? -4.696 -4.202 23.943 1.00 96.50 111 GLY A N 1
ATOM 858 C CA . GLY A 1 111 ? -5.243 -2.919 24.391 1.00 96.50 111 GLY A CA 1
ATOM 859 C C . GLY A 1 111 ? -4.639 -1.714 23.664 1.00 96.50 111 GLY A C 1
ATOM 860 O O . GLY A 1 111 ? -4.641 -0.610 24.205 1.00 96.50 111 GLY A O 1
ATOM 861 N N . ARG A 1 112 ? -4.076 -1.922 22.468 1.00 98.38 112 ARG A N 1
ATOM 862 C CA . ARG A 1 112 ? -3.488 -0.869 21.630 1.00 98.38 112 ARG A CA 1
ATOM 863 C C . ARG A 1 112 ? -4.441 -0.486 20.502 1.00 98.38 112 ARG A C 1
ATOM 865 O O . ARG A 1 112 ? -5.335 -1.251 20.149 1.00 98.38 112 ARG A O 1
ATOM 872 N N . LEU A 1 113 ? -4.248 0.704 19.935 1.00 98.44 113 LEU A N 1
ATOM 873 C CA . LEU A 1 113 ? -5.054 1.199 18.816 1.00 98.44 113 LEU A CA 1
ATOM 874 C C . LEU A 1 113 ? -4.496 0.678 17.476 1.00 98.44 113 LEU A C 1
ATOM 876 O O . LEU A 1 113 ? -3.353 0.990 17.141 1.00 98.44 113 LEU A O 1
ATOM 880 N N . PRO A 1 114 ? -5.268 -0.067 16.668 1.00 98.62 114 PRO A N 1
ATOM 881 C CA . PRO A 1 114 ? -4.871 -0.388 15.303 1.00 98.62 114 PRO A CA 1
ATOM 882 C C . PRO A 1 114 ? -4.858 0.868 14.427 1.00 98.62 114 PRO A C 1
ATOM 884 O O . PRO A 1 114 ? -5.854 1.597 14.353 1.00 98.62 114 PRO A O 1
ATOM 887 N N . PHE A 1 115 ? -3.737 1.112 13.746 1.00 98.62 115 PHE A N 1
ATOM 888 C CA . PHE A 1 115 ? -3.553 2.278 12.889 1.00 98.62 115 PHE A CA 1
ATOM 889 C C . PHE A 1 115 ? -3.113 1.879 11.478 1.00 98.62 115 PHE A C 1
ATOM 891 O O . PHE A 1 115 ? -1.944 1.623 11.211 1.00 98.62 115 PHE A O 1
ATOM 898 N N . LEU A 1 116 ? -4.058 1.844 10.544 1.00 98.31 116 LEU A N 1
ATOM 899 C CA . LEU A 1 116 ? -3.808 1.526 9.144 1.00 98.31 116 LEU A CA 1
ATOM 900 C C . LEU A 1 116 ? -3.194 2.727 8.414 1.00 98.31 116 LEU A C 1
ATOM 902 O O . LEU A 1 116 ? -3.844 3.763 8.278 1.00 98.31 116 LEU A O 1
ATOM 906 N N . VAL A 1 117 ? -1.972 2.597 7.898 1.00 97.88 117 VAL A N 1
ATOM 907 C CA . VAL A 1 117 ? -1.248 3.705 7.251 1.00 97.88 117 VAL A CA 1
ATOM 908 C C . VAL A 1 117 ? -0.774 3.288 5.867 1.00 97.88 117 VAL A C 1
ATOM 910 O O . VAL A 1 117 ? -0.031 2.322 5.729 1.00 97.88 117 VAL A O 1
ATOM 913 N N . GLY A 1 118 ? -1.143 4.024 4.817 1.00 94.75 118 GLY A N 1
ATOM 914 C CA . GLY A 1 118 ? -0.616 3.706 3.489 1.00 94.75 118 GLY A CA 1
ATOM 915 C C . GLY A 1 118 ? -1.250 4.436 2.316 1.00 94.75 118 GLY A C 1
ATOM 916 O O . GLY A 1 118 ? -2.002 5.397 2.460 1.00 94.75 118 GLY A O 1
ATOM 917 N N . GLY A 1 119 ? -0.858 4.021 1.114 1.00 90.31 119 GLY A N 1
ATOM 918 C CA . GLY A 1 119 ? -1.297 4.627 -0.146 1.00 90.31 119 GLY A CA 1
ATOM 919 C C . GLY A 1 119 ? -2.007 3.661 -1.093 1.00 90.31 119 GLY A C 1
ATOM 920 O O . GLY A 1 119 ? -2.453 4.084 -2.163 1.00 90.31 119 GLY A O 1
ATOM 921 N N . THR A 1 120 ? -2.106 2.377 -0.745 1.00 93.75 120 THR A N 1
ATOM 922 C CA . THR A 1 120 ? -2.748 1.372 -1.598 1.00 93.75 120 THR A CA 1
ATOM 923 C C . THR A 1 120 ? -4.246 1.347 -1.316 1.00 93.75 120 THR A C 1
ATOM 925 O O . THR A 1 120 ? -4.709 0.726 -0.363 1.00 93.75 120 THR A O 1
ATOM 928 N N . GLY A 1 121 ? -5.024 2.022 -2.165 1.00 91.62 121 GLY A N 1
ATOM 929 C CA . GLY A 1 121 ? -6.466 2.175 -1.960 1.00 91.62 121 GLY A CA 1
ATOM 930 C C . GLY A 1 121 ? -7.244 0.864 -1.892 1.00 91.62 121 GLY A C 1
ATOM 931 O O . GLY A 1 121 ? -8.167 0.749 -1.092 1.00 91.62 121 GLY A O 1
ATOM 932 N N . LEU A 1 122 ? -6.837 -0.149 -2.661 1.00 90.94 122 LEU A N 1
ATOM 933 C CA . LEU A 1 122 ? -7.442 -1.480 -2.581 1.00 90.94 122 LEU A CA 1
ATOM 934 C C . LEU A 1 122 ? -7.228 -2.133 -1.210 1.00 90.94 122 LEU A C 1
ATOM 936 O O . LEU A 1 122 ? -8.171 -2.696 -0.670 1.00 90.94 122 LEU A O 1
ATOM 940 N N . TYR A 1 123 ? -6.032 -2.017 -0.630 1.00 94.94 123 TYR A N 1
ATOM 941 C CA . TYR A 1 123 ? -5.701 -2.587 0.683 1.00 94.94 123 TYR A CA 1
ATOM 942 C C . TYR A 1 123 ? -6.518 -1.915 1.787 1.00 94.94 123 TYR A C 1
ATOM 944 O O . TYR A 1 123 ? -7.149 -2.587 2.600 1.00 94.94 123 TYR A O 1
ATOM 952 N N . ILE A 1 124 ? -6.611 -0.583 1.741 1.00 94.12 124 ILE A N 1
ATOM 953 C CA . ILE A 1 124 ? -7.440 0.184 2.676 1.00 94.12 124 ILE A CA 1
ATOM 954 C C . ILE A 1 124 ? -8.916 -0.214 2.551 1.00 94.12 124 ILE A C 1
ATOM 956 O O . ILE A 1 124 ? -9.573 -0.476 3.559 1.00 94.12 124 ILE A O 1
ATOM 960 N N . LYS A 1 125 ? -9.449 -0.323 1.329 1.00 91.12 125 LYS A N 1
ATOM 961 C CA . LYS A 1 125 ? -10.836 -0.762 1.108 1.00 91.12 125 LYS A CA 1
ATOM 962 C C . LYS A 1 125 ? -11.080 -2.205 1.541 1.00 91.12 125 LYS A C 1
ATOM 964 O O . LYS A 1 125 ? -12.149 -2.486 2.070 1.00 91.12 125 LYS A O 1
ATOM 969 N N . ALA A 1 126 ? -10.117 -3.107 1.361 1.00 91.12 126 ALA A N 1
ATOM 970 C CA . ALA A 1 126 ? -10.271 -4.505 1.761 1.00 91.12 126 ALA A CA 1
ATOM 971 C C . ALA A 1 126 ? -10.559 -4.646 3.261 1.00 91.12 126 ALA A C 1
ATOM 973 O O . ALA A 1 126 ? -11.428 -5.434 3.632 1.00 91.12 126 ALA A O 1
ATOM 974 N N . LEU A 1 127 ? -9.892 -3.846 4.099 1.00 92.12 127 LEU A N 1
ATOM 975 C CA . LEU A 1 127 ? -10.113 -3.859 5.545 1.00 92.12 127 LEU A CA 1
ATOM 976 C C . LEU A 1 127 ? -11.314 -2.996 5.974 1.00 92.12 127 LEU A C 1
ATOM 978 O O . LEU A 1 127 ? -12.053 -3.374 6.876 1.00 92.12 127 LEU A O 1
ATOM 982 N N . THR A 1 128 ? -11.533 -1.847 5.325 1.00 91.81 128 THR A N 1
ATOM 983 C CA . THR A 1 128 ? -12.559 -0.873 5.753 1.00 91.81 128 THR A CA 1
ATOM 984 C C . THR A 1 128 ? -13.960 -1.131 5.198 1.00 91.81 128 THR A C 1
ATOM 986 O O . THR A 1 128 ? -14.937 -0.759 5.837 1.00 91.81 128 THR A O 1
ATOM 989 N N . GLU A 1 129 ? -14.093 -1.758 4.027 1.00 88.69 129 GLU A N 1
ATOM 990 C CA . GLU A 1 129 ? -15.398 -2.045 3.410 1.00 88.69 129 GLU A CA 1
ATOM 991 C C . GLU A 1 129 ? -15.874 -3.490 3.626 1.00 88.69 129 GLU A C 1
ATOM 993 O O . GLU A 1 129 ? -16.985 -3.821 3.228 1.00 88.69 129 GLU A O 1
ATOM 998 N N . ASN A 1 130 ? -15.051 -4.333 4.260 1.00 88.75 130 ASN A N 1
ATOM 999 C CA . ASN A 1 130 ? -15.359 -5.712 4.652 1.00 88.75 130 ASN A CA 1
ATOM 1000 C C . ASN A 1 130 ? -16.041 -6.563 3.559 1.00 88.75 130 ASN A C 1
ATOM 1002 O O . ASN A 1 130 ? -17.071 -7.204 3.781 1.00 88.75 130 ASN A O 1
ATOM 1006 N N . PHE A 1 131 ? -15.451 -6.589 2.363 1.00 87.62 131 PHE A N 1
ATOM 1007 C CA . PHE A 1 131 ? -15.866 -7.530 1.324 1.00 87.62 131 PHE A CA 1
ATOM 1008 C C . PHE A 1 131 ? -15.366 -8.943 1.637 1.00 87.62 131 PHE A C 1
ATOM 1010 O O . PHE A 1 131 ? -14.185 -9.141 1.940 1.00 87.62 131 PHE A O 1
ATOM 1017 N N . ASP A 1 132 ? -16.243 -9.933 1.518 1.00 88.81 132 ASP A N 1
ATOM 1018 C CA . ASP A 1 132 ? -15.909 -11.354 1.636 1.00 88.81 132 ASP A CA 1
ATOM 1019 C C . ASP A 1 132 ? -15.492 -11.922 0.273 1.00 88.81 132 ASP A C 1
ATOM 1021 O O . ASP A 1 132 ? -16.228 -12.658 -0.380 1.00 88.81 132 ASP A O 1
ATOM 1025 N N . LEU A 1 133 ? -14.338 -11.466 -0.222 1.00 90.06 133 LEU A N 1
ATOM 1026 C CA . LEU A 1 133 ? -13.839 -11.872 -1.535 1.00 90.06 133 LEU A CA 1
ATOM 1027 C C . LEU A 1 133 ? -13.170 -13.252 -1.450 1.00 90.06 133 LEU A C 1
ATOM 1029 O O . LEU A 1 133 ? -12.341 -13.453 -0.558 1.00 90.06 133 LEU A O 1
ATOM 1033 N N . PRO A 1 134 ? -13.440 -14.168 -2.398 1.00 91.81 134 PRO A N 1
ATOM 1034 C CA . PRO A 1 134 ? -12.741 -15.447 -2.457 1.00 91.81 134 PRO A CA 1
ATOM 1035 C C . PRO A 1 134 ? -11.254 -15.238 -2.793 1.00 91.81 134 PRO A C 1
ATOM 1037 O O . PRO A 1 134 ? -10.892 -14.182 -3.333 1.00 91.81 134 PRO A O 1
ATOM 1040 N N . PRO A 1 135 ? -10.377 -16.224 -2.537 1.00 93.06 135 PRO A N 1
ATOM 1041 C CA . PRO A 1 135 ? -9.031 -16.209 -3.102 1.00 93.06 135 PRO A CA 1
ATOM 1042 C C . PRO A 1 135 ? -9.074 -16.157 -4.639 1.00 93.06 135 PRO A C 1
ATOM 1044 O O . PRO A 1 135 ? -10.123 -16.271 -5.277 1.00 93.06 135 PRO A O 1
ATOM 1047 N N . GLU A 1 136 ? -7.925 -15.894 -5.245 1.00 91.12 136 GLU A N 1
ATOM 1048 C CA . GLU A 1 136 ? -7.773 -15.964 -6.699 1.00 91.12 136 GLU A CA 1
ATOM 1049 C C . GLU A 1 136 ? -7.641 -17.434 -7.126 1.00 91.12 136 GLU A C 1
ATOM 1051 O O . GLU A 1 136 ? -6.997 -18.214 -6.426 1.00 91.12 136 GLU A O 1
ATOM 1056 N N . ASP A 1 137 ? -8.232 -17.804 -8.262 1.00 94.00 137 ASP A N 1
ATOM 1057 C CA . ASP A 1 137 ? -8.156 -19.147 -8.838 1.00 94.00 137 ASP A CA 1
ATOM 1058 C C . ASP A 1 137 ? -7.403 -19.072 -10.172 1.00 94.00 137 ASP A C 1
ATOM 1060 O O . ASP A 1 137 ? -7.883 -18.515 -11.162 1.00 94.00 137 ASP A O 1
ATOM 1064 N N . ALA A 1 138 ? -6.174 -19.596 -10.180 1.00 92.81 138 ALA A N 1
ATOM 1065 C CA . ALA A 1 138 ? -5.280 -19.501 -11.331 1.00 92.81 138 ALA A CA 1
ATOM 1066 C C . ALA A 1 138 ? -5.862 -20.180 -12.577 1.00 92.81 138 ALA A C 1
ATOM 1068 O O . ALA A 1 138 ? -5.833 -19.592 -13.657 1.00 92.81 138 ALA A O 1
ATOM 1069 N N . LYS A 1 139 ? -6.456 -21.367 -12.414 1.00 96.06 139 LYS A N 1
ATOM 1070 C CA . LYS A 1 139 ? -7.027 -22.131 -13.524 1.00 96.06 139 LYS A CA 1
ATOM 1071 C C . LYS A 1 139 ? -8.222 -21.395 -14.118 1.00 96.06 139 LYS A C 1
ATOM 1073 O O . LYS A 1 139 ? -8.321 -21.238 -15.330 1.00 96.06 139 LYS A O 1
ATOM 1078 N N . LEU A 1 140 ? -9.102 -20.878 -13.265 1.00 96.19 140 LEU A N 1
ATOM 1079 C CA . LEU A 1 140 ? -10.256 -20.122 -13.732 1.00 96.19 140 LEU A CA 1
ATOM 1080 C C . LEU A 1 140 ? -9.850 -18.824 -14.448 1.00 96.19 140 LEU A C 1
ATOM 1082 O O . LEU A 1 140 ? -10.507 -18.404 -15.401 1.00 96.19 140 LEU A O 1
ATOM 1086 N N . ARG A 1 141 ? -8.767 -18.172 -14.011 1.00 95.56 141 ARG A N 1
ATOM 1087 C CA . ARG A 1 141 ? -8.226 -17.003 -14.718 1.00 95.56 141 ARG A CA 1
ATOM 1088 C C . ARG A 1 141 ? -7.686 -17.356 -16.089 1.00 95.56 141 ARG A C 1
ATOM 1090 O O . ARG A 1 141 ? -7.948 -16.602 -17.017 1.00 95.56 141 ARG A O 1
ATOM 1097 N N . GLU A 1 142 ? -6.961 -18.461 -16.215 1.00 96.38 142 GLU A N 1
ATOM 1098 C CA . GLU A 1 142 ? -6.488 -18.954 -17.512 1.00 96.38 142 GLU A CA 1
ATOM 1099 C C . GLU A 1 142 ? -7.667 -19.227 -18.452 1.00 96.38 142 GLU A C 1
ATOM 1101 O O . GLU A 1 142 ? -7.668 -18.743 -19.580 1.00 96.38 142 GLU A O 1
ATOM 1106 N N . GLU A 1 143 ? -8.720 -19.887 -17.963 1.00 97.19 143 GLU A N 1
ATOM 1107 C CA . GLU A 1 143 ? -9.950 -20.129 -18.730 1.00 97.19 143 GLU A CA 1
ATOM 1108 C C . GLU A 1 143 ? -10.624 -18.821 -19.179 1.00 97.19 143 GLU A C 1
ATOM 1110 O O . GLU A 1 143 ? -11.005 -18.679 -20.339 1.00 97.19 143 GLU A O 1
ATOM 1115 N N . LEU A 1 144 ? -10.755 -17.838 -18.281 1.00 96.88 144 LEU A N 1
ATOM 1116 C CA . LEU A 1 144 ? -11.351 -16.536 -18.603 1.00 96.88 144 LEU A CA 1
ATOM 1117 C C . LEU A 1 144 ? -10.485 -15.704 -19.563 1.00 96.88 144 LEU A C 1
ATOM 1119 O O . LEU A 1 144 ? -11.033 -14.922 -20.338 1.00 96.88 144 LEU A O 1
ATOM 1123 N N . MET A 1 145 ? -9.158 -15.838 -19.504 1.00 96.94 145 MET A N 1
ATOM 1124 C CA . MET A 1 145 ? -8.240 -15.178 -20.438 1.00 96.94 145 MET A CA 1
ATOM 1125 C C . MET A 1 145 ? -8.296 -15.823 -21.825 1.00 96.94 145 MET A C 1
ATOM 1127 O O . MET A 1 145 ? -8.385 -15.096 -22.808 1.00 96.94 145 MET A O 1
ATOM 1131 N N . ALA A 1 146 ? -8.327 -17.156 -21.910 1.00 97.25 146 ALA A N 1
ATOM 1132 C CA . ALA A 1 146 ? -8.513 -17.862 -23.178 1.00 97.25 146 ALA A CA 1
ATOM 1133 C C . ALA A 1 146 ? -9.856 -17.490 -23.832 1.00 97.25 146 ALA A C 1
ATOM 1135 O O . ALA A 1 146 ? -9.922 -17.206 -25.024 1.00 97.25 146 ALA A O 1
ATOM 1136 N N . GLU A 1 147 ? -10.920 -17.394 -23.032 1.00 96.31 147 GLU A N 1
ATOM 1137 C CA . GLU A 1 147 ? -12.217 -16.914 -23.509 1.00 96.31 147 GLU A CA 1
ATOM 1138 C C . GLU A 1 147 ? -12.144 -15.455 -23.994 1.00 96.31 147 GLU A C 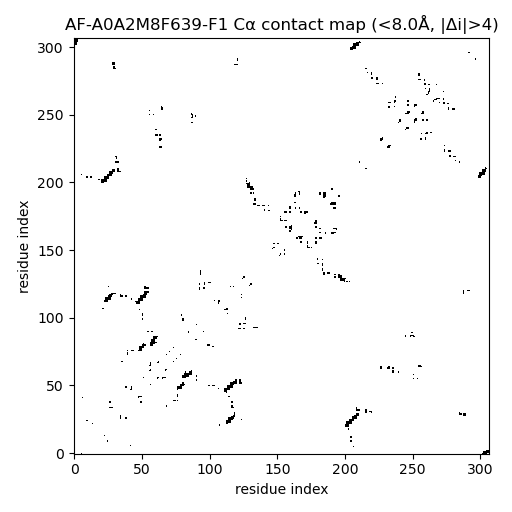1
ATOM 1140 O O . GLU A 1 147 ? -12.713 -15.117 -25.030 1.00 96.31 147 GLU A O 1
ATOM 1145 N N . LEU A 1 148 ? -11.418 -14.579 -23.287 1.00 96.25 148 LEU A N 1
ATOM 1146 C CA . LEU A 1 148 ? -11.214 -13.190 -23.710 1.00 96.25 148 LEU A CA 1
ATOM 1147 C C . LEU A 1 148 ? -10.529 -13.092 -25.081 1.00 96.25 148 LEU A C 1
ATOM 1149 O O . LEU A 1 148 ? -10.873 -12.196 -25.852 1.00 96.25 148 LEU A O 1
ATOM 1153 N N . GLU A 1 149 ? -9.582 -13.980 -25.382 1.00 96.62 149 GLU A N 1
ATOM 1154 C CA . GLU A 1 149 ? -8.917 -14.050 -26.690 1.00 96.62 149 GLU A CA 1
ATOM 1155 C C . GLU A 1 149 ? -9.864 -14.516 -27.805 1.00 96.62 149 GLU A C 1
ATOM 1157 O O . GLU A 1 149 ? -9.766 -14.030 -28.931 1.00 96.62 149 GLU A O 1
ATOM 1162 N N . GLU A 1 150 ? -10.804 -15.411 -27.494 1.00 97.06 150 GLU A N 1
ATOM 1163 C CA . GLU A 1 150 ? -11.762 -15.961 -28.457 1.00 97.06 150 GLU A CA 1
ATOM 1164 C C . GLU A 1 150 ? -12.909 -14.989 -28.781 1.00 97.06 150 GLU A C 1
ATOM 1166 O O . GLU A 1 150 ? -13.198 -14.735 -29.952 1.00 97.06 150 GLU A O 1
ATOM 1171 N N . VAL A 1 151 ? -13.575 -14.443 -27.755 1.00 96.62 151 VAL A N 1
ATOM 1172 C CA . VAL A 1 151 ? -14.809 -13.647 -27.932 1.00 96.62 151 VAL A CA 1
ATOM 1173 C C . VAL A 1 151 ? -14.604 -12.141 -27.779 1.00 96.62 151 VAL A C 1
ATOM 1175 O O . VAL A 1 151 ? -15.499 -11.350 -28.085 1.00 96.62 151 VAL A O 1
ATOM 1178 N N . GLY A 1 152 ? -13.431 -11.721 -27.309 1.00 96.50 152 GLY A N 1
ATOM 1179 C CA . GLY A 1 152 ? -13.105 -10.323 -27.081 1.00 96.50 152 GLY A CA 1
ATOM 1180 C C . GLY A 1 152 ? -13.668 -9.744 -25.778 1.00 96.50 152 GLY A C 1
ATOM 1181 O O . GLY A 1 152 ? -14.499 -10.310 -25.063 1.00 96.50 152 GLY A O 1
ATOM 1182 N N . ASN A 1 153 ? -13.198 -8.543 -25.458 1.00 95.94 153 ASN A N 1
ATOM 1183 C CA . ASN A 1 153 ? -13.514 -7.847 -24.215 1.00 95.94 153 ASN A CA 1
ATOM 1184 C C . ASN A 1 153 ? -14.946 -7.286 -24.145 1.00 95.94 153 ASN A C 1
ATOM 1186 O O . ASN A 1 153 ? -15.482 -7.166 -23.046 1.00 95.94 153 ASN A O 1
ATOM 1190 N N . GLU A 1 154 ? -15.562 -6.929 -25.277 1.00 96.81 154 GLU A N 1
ATOM 1191 C CA . GLU A 1 154 ? -16.958 -6.463 -25.318 1.00 96.81 154 GLU A CA 1
ATOM 1192 C C . GLU A 1 154 ? -17.924 -7.566 -24.893 1.00 96.81 154 GLU A C 1
ATOM 1194 O O . GLU A 1 154 ? -18.708 -7.352 -23.971 1.00 96.81 154 GLU A O 1
ATOM 1199 N N . ALA A 1 155 ? -17.785 -8.770 -25.452 1.00 97.06 155 ALA A N 1
ATOM 1200 C CA . ALA A 1 155 ? -18.623 -9.911 -25.091 1.00 97.06 155 ALA A CA 1
ATOM 1201 C C . ALA A 1 155 ? -18.497 -10.271 -23.600 1.00 97.06 155 ALA A C 1
ATOM 1203 O O . ALA A 1 155 ? -19.497 -10.495 -22.912 1.00 97.06 155 ALA A O 1
ATOM 1204 N N . LEU A 1 156 ? -17.274 -10.263 -23.058 1.00 96.81 156 LEU A N 1
ATOM 1205 C CA . LEU A 1 156 ? -17.064 -10.501 -21.630 1.00 96.81 156 LEU A CA 1
ATOM 1206 C C . LEU A 1 156 ? -17.630 -9.389 -20.741 1.00 96.81 156 LEU A C 1
ATOM 1208 O O . LEU A 1 156 ? -18.125 -9.675 -19.649 1.00 96.81 156 LEU A O 1
ATOM 1212 N N . HIS A 1 157 ? -17.576 -8.133 -21.187 1.00 97.88 157 HIS A N 1
ATOM 1213 C CA . HIS A 1 157 ? -18.168 -7.009 -20.461 1.00 97.88 157 HIS A CA 1
ATOM 1214 C C . HIS A 1 157 ? -19.697 -7.072 -20.460 1.00 97.88 157 HIS A C 1
ATOM 1216 O O . HIS A 1 157 ? -20.310 -6.855 -19.417 1.00 97.88 157 HIS A O 1
ATOM 1222 N N . ASP A 1 158 ? -20.312 -7.455 -21.578 1.00 97.44 158 ASP A N 1
ATOM 1223 C CA . ASP A 1 158 ? -21.756 -7.681 -21.666 1.00 97.44 158 ASP A CA 1
ATOM 1224 C C . ASP A 1 158 ? -22.199 -8.823 -20.747 1.00 97.44 158 ASP A C 1
ATOM 1226 O O . ASP A 1 158 ? -23.199 -8.701 -20.032 1.00 97.44 158 ASP A O 1
ATOM 1230 N N . ARG A 1 159 ? -21.401 -9.895 -20.668 1.00 96.31 159 ARG A N 1
ATOM 1231 C CA . ARG A 1 159 ? -21.622 -10.957 -19.685 1.00 96.31 159 ARG A CA 1
ATOM 1232 C C . ARG A 1 159 ? -21.525 -10.430 -18.261 1.00 96.31 159 ARG A C 1
ATOM 1234 O O . ARG A 1 159 ? -22.418 -10.720 -17.468 1.00 96.31 159 ARG A O 1
ATOM 1241 N N . LEU A 1 160 ? -20.503 -9.635 -17.934 1.00 96.88 160 LEU A N 1
ATOM 1242 C CA . LEU A 1 160 ? -20.400 -9.016 -16.612 1.00 96.88 160 LEU A CA 1
ATOM 1243 C C . LEU A 1 160 ? -21.646 -8.176 -16.311 1.00 96.88 160 LEU A C 1
ATOM 1245 O O . LEU A 1 160 ? -22.217 -8.324 -15.240 1.00 96.88 160 LEU A O 1
ATOM 1249 N N . ARG A 1 161 ? -22.126 -7.374 -17.269 1.00 97.12 161 ARG A N 1
ATOM 1250 C CA . ARG A 1 161 ? -23.346 -6.569 -17.108 1.00 97.12 161 ARG A CA 1
ATOM 1251 C C . ARG A 1 161 ? -24.575 -7.418 -16.786 1.00 97.12 161 ARG A C 1
ATOM 1253 O O . ARG A 1 161 ? -25.438 -6.951 -16.054 1.00 97.12 161 ARG A O 1
ATOM 1260 N N . SER A 1 162 ? -24.657 -8.644 -17.300 1.00 96.12 162 SER A N 1
ATOM 1261 C CA . SER A 1 162 ? -25.777 -9.546 -17.006 1.00 96.12 162 SER A CA 1
ATOM 1262 C C . SER A 1 162 ? -25.748 -10.149 -15.596 1.00 96.12 162 SER A C 1
ATOM 1264 O O . SER A 1 162 ? -26.808 -10.441 -15.051 1.00 96.12 162 SER A O 1
ATOM 1266 N N . VAL A 1 163 ? -24.563 -10.318 -14.996 1.00 95.88 163 VAL A N 1
ATOM 1267 C CA . VAL A 1 163 ? -24.399 -11.011 -13.702 1.00 95.88 163 VAL A CA 1
ATOM 1268 C C . VAL A 1 163 ? -24.022 -10.095 -12.533 1.00 95.88 163 VAL A C 1
ATOM 1270 O O . VAL A 1 163 ? -24.305 -10.421 -11.386 1.00 95.88 163 VAL A O 1
ATOM 1273 N N . ASP A 1 164 ? -23.388 -8.957 -12.808 1.00 95.38 164 ASP A N 1
ATOM 1274 C CA . ASP A 1 164 ? -23.002 -7.925 -11.841 1.00 95.38 164 ASP A CA 1
ATOM 1275 C C . ASP A 1 164 ? -23.052 -6.540 -12.527 1.00 95.38 164 ASP A C 1
ATOM 1277 O O . ASP A 1 164 ? -22.017 -5.996 -12.941 1.00 95.38 164 ASP A O 1
ATOM 1281 N N . PRO A 1 165 ? -24.264 -5.969 -12.700 1.00 94.88 165 PRO A N 1
ATOM 1282 C CA . PRO A 1 165 ? -24.452 -4.686 -13.375 1.00 94.88 165 PRO A CA 1
ATOM 1283 C C . PRO A 1 165 ? -23.673 -3.539 -12.717 1.00 94.88 165 PRO A C 1
ATOM 1285 O O . PRO A 1 165 ? -23.090 -2.714 -13.417 1.00 94.88 165 PRO A O 1
ATOM 1288 N N . GLU A 1 166 ? -23.609 -3.516 -11.382 1.00 92.44 166 GLU A N 1
ATOM 1289 C CA . GLU A 1 166 ? -22.922 -2.472 -10.613 1.00 92.44 166 GLU A CA 1
ATOM 1290 C C . GLU A 1 166 ? -21.410 -2.484 -10.886 1.00 92.44 166 GLU A C 1
ATOM 1292 O O . GLU A 1 166 ? -20.809 -1.445 -11.172 1.00 92.44 166 GLU A O 1
ATOM 1297 N N . SER A 1 167 ? -20.779 -3.665 -10.881 1.00 92.44 167 SER A N 1
ATOM 1298 C CA . SER A 1 167 ? -19.373 -3.776 -11.282 1.00 92.44 167 SER A CA 1
ATOM 1299 C C . SER A 1 167 ? -19.168 -3.405 -12.755 1.00 92.44 167 SER A C 1
ATOM 1301 O O . SER A 1 167 ? -18.166 -2.764 -13.080 1.00 92.44 167 SER A O 1
ATOM 1303 N N . ALA A 1 168 ? -20.094 -3.768 -13.649 1.00 94.38 168 ALA A N 1
ATOM 1304 C CA . ALA A 1 168 ? -19.993 -3.463 -15.078 1.00 94.38 168 ALA A CA 1
ATOM 1305 C C . ALA A 1 168 ? -20.044 -1.957 -15.387 1.00 94.38 168 ALA A C 1
ATOM 1307 O O . ALA A 1 168 ? -19.385 -1.510 -16.329 1.00 94.38 168 ALA A O 1
ATOM 1308 N N . GLU A 1 169 ? -20.778 -1.168 -14.598 1.00 93.56 169 GLU A N 1
ATOM 1309 C CA . GLU A 1 169 ? -20.805 0.297 -14.708 1.00 93.56 169 GLU A CA 1
ATOM 1310 C C . GLU A 1 169 ? -19.459 0.934 -14.335 1.00 93.56 169 GLU A C 1
ATOM 1312 O O . GLU A 1 169 ? -19.018 1.903 -14.958 1.00 93.56 169 GLU A O 1
ATOM 1317 N N . LEU A 1 170 ? -18.775 0.373 -13.334 1.00 89.81 170 LEU A N 1
ATOM 1318 C CA . LEU A 1 170 ? -17.515 0.908 -12.812 1.00 89.81 170 LEU A CA 1
ATOM 1319 C C . LEU A 1 170 ? -16.283 0.422 -13.590 1.00 89.81 170 LEU A C 1
ATOM 1321 O O . LEU A 1 170 ? -15.255 1.108 -13.638 1.00 89.81 170 LEU A O 1
ATOM 1325 N N . ILE A 1 171 ? -16.353 -0.774 -14.172 1.00 92.31 171 ILE A N 1
ATOM 1326 C CA . ILE A 1 171 ? -15.234 -1.428 -14.849 1.00 92.31 171 ILE A CA 1
ATOM 1327 C C . ILE A 1 171 ? -15.351 -1.192 -16.350 1.00 92.31 171 ILE A C 1
ATOM 1329 O O . ILE A 1 171 ? -16.221 -1.736 -17.018 1.00 92.31 171 ILE A O 1
ATOM 1333 N N . HIS A 1 172 ? -14.424 -0.418 -16.912 1.00 93.62 172 HIS A N 1
ATOM 1334 C CA . HIS A 1 172 ? -14.329 -0.275 -18.363 1.00 93.62 172 HIS A CA 1
ATOM 1335 C C . HIS A 1 172 ? -13.901 -1.602 -19.012 1.00 93.62 172 HIS A C 1
ATOM 1337 O O . HIS A 1 172 ? -12.976 -2.245 -18.522 1.00 93.62 172 HIS A O 1
ATOM 1343 N N . ARG A 1 173 ? -14.483 -1.963 -20.163 1.00 94.00 173 ARG A N 1
ATOM 1344 C CA . ARG A 1 173 ? -14.176 -3.204 -20.909 1.00 94.00 173 ARG A CA 1
ATOM 1345 C C . ARG A 1 173 ? -12.689 -3.444 -21.201 1.00 94.00 173 ARG A C 1
ATOM 1347 O O . ARG A 1 173 ? -12.222 -4.572 -21.180 1.00 94.00 173 ARG A O 1
ATOM 1354 N N . ASN A 1 174 ? -11.918 -2.378 -21.424 1.00 94.88 174 ASN A N 1
ATOM 1355 C CA . ASN A 1 174 ? -10.465 -2.470 -21.658 1.00 94.88 174 ASN A CA 1
ATOM 1356 C C . ASN A 1 174 ? -9.649 -2.682 -20.371 1.00 94.88 174 ASN A C 1
ATOM 1358 O O . ASN A 1 174 ? -8.442 -2.895 -20.439 1.00 94.88 174 ASN A O 1
ATOM 1362 N N . ASN A 1 175 ? -10.268 -2.593 -19.193 1.00 93.75 175 ASN A N 1
ATOM 1363 C CA . ASN A 1 175 ? -9.607 -2.882 -17.927 1.00 93.75 175 ASN A CA 1
ATOM 1364 C C . ASN A 1 175 ? -9.685 -4.386 -17.630 1.00 93.75 175 ASN A C 1
ATOM 1366 O O . ASN A 1 175 ? -10.354 -4.820 -16.690 1.00 93.75 175 ASN A O 1
ATOM 1370 N N . VAL A 1 176 ? -8.997 -5.164 -18.469 1.00 95.31 176 VAL A N 1
ATOM 1371 C CA . VAL A 1 176 ? -9.021 -6.632 -18.470 1.00 95.31 176 VAL A CA 1
ATOM 1372 C C . VAL A 1 176 ? -8.786 -7.234 -17.079 1.00 95.31 176 VAL A C 1
ATOM 1374 O O . VAL A 1 176 ? -9.600 -8.061 -16.674 1.00 95.31 176 VAL A O 1
ATOM 1377 N N . PRO A 1 177 ? -7.793 -6.797 -16.274 1.00 93.19 177 PRO A N 1
ATOM 1378 C CA . PRO A 1 177 ? -7.582 -7.381 -14.948 1.00 93.19 177 PRO A CA 1
ATOM 1379 C C . PRO A 1 177 ? -8.800 -7.259 -14.022 1.00 93.19 177 PRO A C 1
ATOM 1381 O O . PRO A 1 177 ? -9.119 -8.192 -13.286 1.00 93.19 177 PRO A O 1
ATOM 1384 N N . TYR A 1 178 ? -9.506 -6.125 -14.066 1.00 92.62 178 TYR A N 1
ATOM 1385 C CA . TYR A 1 178 ? -10.703 -5.915 -13.249 1.00 92.62 178 TYR A CA 1
ATOM 1386 C C . TYR A 1 178 ? -11.914 -6.667 -13.805 1.00 92.62 178 TYR A C 1
ATOM 1388 O O . TYR A 1 178 ? -12.684 -7.212 -13.019 1.00 92.62 178 TYR A O 1
ATOM 1396 N N . LEU A 1 179 ? -12.063 -6.731 -15.132 1.00 96.12 179 LEU A N 1
ATOM 1397 C CA . LEU A 1 179 ? -13.129 -7.491 -15.789 1.00 96.12 179 LEU A CA 1
ATOM 1398 C C . LEU A 1 179 ? -13.027 -8.986 -15.461 1.00 96.12 179 LEU A C 1
ATOM 1400 O O . LEU A 1 179 ? -13.996 -9.582 -14.992 1.00 96.12 179 LEU A O 1
ATOM 1404 N N . ILE A 1 180 ? -11.835 -9.566 -15.629 1.00 96.69 180 ILE A N 1
ATOM 1405 C CA . ILE A 1 180 ? -11.559 -10.970 -15.310 1.00 96.69 180 ILE A CA 1
ATOM 1406 C C . ILE A 1 180 ? -11.809 -11.232 -13.828 1.00 96.69 180 ILE A C 1
ATOM 1408 O O . ILE A 1 180 ? -12.514 -12.178 -13.498 1.00 96.69 180 ILE A O 1
ATOM 1412 N N . ARG A 1 181 ? -11.320 -10.366 -12.927 1.00 95.25 181 ARG A N 1
ATOM 1413 C CA . ARG A 1 181 ? -11.558 -10.533 -11.486 1.00 95.25 181 ARG A CA 1
ATOM 1414 C C . ARG A 1 181 ? -13.043 -10.462 -11.117 1.00 95.25 181 ARG A C 1
ATOM 1416 O O . ARG A 1 181 ? -13.480 -11.212 -10.252 1.00 95.25 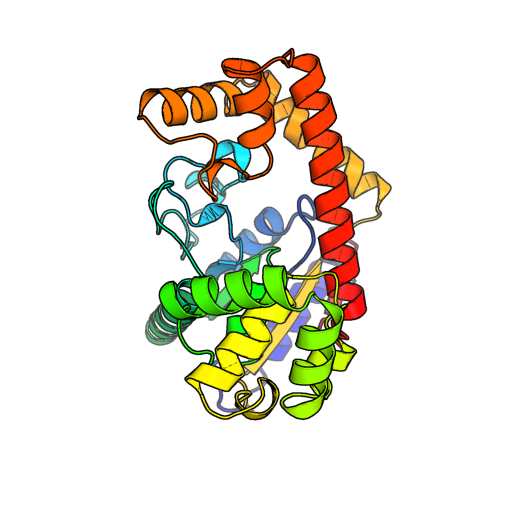181 ARG A O 1
ATOM 1423 N N . ALA A 1 182 ? -13.820 -9.574 -11.731 1.00 95.06 182 ALA A N 1
ATOM 1424 C CA . ALA A 1 182 ? -15.248 -9.467 -11.438 1.00 95.06 182 ALA A CA 1
ATOM 1425 C C . ALA A 1 182 ? -16.009 -10.732 -11.873 1.00 95.06 182 ALA A C 1
ATOM 1427 O O . ALA A 1 182 ? -16.773 -11.290 -11.090 1.00 95.06 182 ALA A O 1
ATOM 1428 N N . LEU A 1 183 ? -15.725 -11.243 -13.075 1.00 96.38 183 LEU A N 1
ATOM 1429 C CA . LEU A 1 183 ? -16.290 -12.504 -13.567 1.00 96.38 183 LEU A CA 1
ATOM 1430 C C . LEU A 1 183 ? -15.827 -13.715 -12.742 1.00 96.38 183 LEU A C 1
ATOM 1432 O O . LEU A 1 183 ? -16.630 -14.595 -12.442 1.00 96.38 183 LEU A O 1
ATOM 1436 N N . GLU A 1 184 ? -14.553 -13.747 -12.347 1.00 96.88 184 GLU A N 1
ATOM 1437 C CA . GLU A 1 184 ? -13.974 -14.766 -11.463 1.00 96.88 184 GLU A CA 1
ATOM 1438 C C . GLU A 1 184 ? -14.726 -14.819 -10.125 1.00 96.88 184 GLU A C 1
ATOM 1440 O O . GLU A 1 184 ? -15.137 -15.894 -9.696 1.00 96.88 184 GLU A O 1
ATOM 1445 N N . ILE A 1 185 ? -14.975 -13.666 -9.491 1.00 95.56 185 ILE A N 1
ATOM 1446 C CA . ILE A 1 185 ? -15.726 -13.582 -8.228 1.00 95.56 185 ILE A CA 1
ATOM 1447 C C . ILE A 1 185 ? -17.132 -14.167 -8.387 1.00 95.56 185 ILE A C 1
ATOM 1449 O O . ILE A 1 185 ? -17.549 -14.982 -7.560 1.00 95.56 185 ILE A O 1
ATOM 1453 N N . VAL A 1 186 ? -17.850 -13.788 -9.448 1.00 96.06 186 VAL A N 1
ATOM 1454 C CA . VAL A 1 186 ? -19.203 -14.300 -9.702 1.00 96.06 186 VAL A CA 1
ATOM 1455 C C . VAL A 1 186 ? -19.178 -15.810 -9.916 1.00 96.06 186 VAL A C 1
ATOM 1457 O O . VAL A 1 186 ? -19.989 -16.518 -9.328 1.00 96.06 186 VAL A O 1
ATOM 1460 N N . LYS A 1 187 ? -18.224 -16.328 -10.698 1.00 95.88 187 LYS A N 1
ATOM 1461 C CA . LYS A 1 187 ? -18.095 -17.772 -10.938 1.00 95.88 187 LYS A CA 1
ATOM 1462 C C . LYS A 1 187 ? -17.760 -18.553 -9.661 1.00 95.88 187 LYS A C 1
ATOM 1464 O O . LYS A 1 187 ? -18.305 -19.633 -9.467 1.00 95.88 187 LYS A O 1
ATOM 1469 N N . LEU A 1 188 ? -16.905 -18.015 -8.788 1.00 96.06 188 LEU A N 1
ATOM 1470 C CA . LEU A 1 188 ? -16.502 -18.683 -7.542 1.00 96.06 188 LEU A CA 1
ATOM 1471 C C . LEU A 1 188 ? -17.572 -18.631 -6.446 1.00 96.06 188 LEU A C 1
ATOM 1473 O O . LEU A 1 188 ? -17.670 -19.551 -5.639 1.00 96.06 188 LEU A O 1
ATOM 1477 N N . THR A 1 189 ? -18.346 -17.547 -6.376 1.00 94.62 189 THR A N 1
ATOM 1478 C CA . THR A 1 189 ? -19.282 -17.308 -5.261 1.00 94.62 189 THR A CA 1
ATOM 1479 C C . THR A 1 189 ? -20.752 -17.471 -5.635 1.00 94.62 189 THR A C 1
ATOM 1481 O O . THR A 1 189 ? -21.601 -17.555 -4.748 1.00 94.62 189 THR A O 1
ATOM 1484 N N . GLY A 1 190 ? -21.069 -17.484 -6.931 1.00 94.56 190 GLY A N 1
ATOM 1485 C CA . GLY A 1 190 ? -22.435 -17.413 -7.446 1.00 94.56 190 GLY A CA 1
ATOM 1486 C C . GLY A 1 190 ? -23.112 -16.056 -7.229 1.00 94.56 190 GLY A C 1
ATOM 1487 O O . GLY A 1 190 ? -24.316 -15.957 -7.448 1.00 94.56 190 GLY A O 1
ATOM 1488 N N . LYS A 1 191 ? -22.379 -15.031 -6.769 1.00 93.56 191 LYS A N 1
ATOM 1489 C CA . LYS A 1 191 ? -22.925 -13.724 -6.382 1.00 93.56 191 LYS A CA 1
ATOM 1490 C C . LYS A 1 191 ? -22.113 -12.561 -6.962 1.00 93.56 191 LYS A C 1
ATOM 1492 O O . LYS A 1 191 ? -20.892 -12.682 -7.099 1.00 93.56 191 LYS A O 1
ATOM 1497 N N . PRO A 1 192 ? -22.755 -11.419 -7.263 1.00 91.94 192 PRO A N 1
ATOM 1498 C CA . PRO A 1 192 ? -22.055 -10.189 -7.616 1.00 91.94 192 PRO A CA 1
ATOM 1499 C C . PRO A 1 192 ? -21.233 -9.665 -6.436 1.00 91.94 192 PRO A C 1
ATOM 1501 O O . PRO A 1 192 ? -21.521 -9.938 -5.267 1.00 91.94 192 PRO A O 1
ATOM 1504 N N . LYS A 1 193 ? -20.206 -8.860 -6.727 1.00 88.56 193 LYS A N 1
ATOM 1505 C CA . LYS A 1 193 ? -19.295 -8.338 -5.696 1.00 88.56 193 LYS A CA 1
ATOM 1506 C C . LYS A 1 193 ? -20.029 -7.505 -4.640 1.00 88.56 193 LYS A C 1
ATOM 1508 O O . LYS A 1 193 ? -19.640 -7.528 -3.471 1.00 88.56 193 LYS A O 1
ATOM 1513 N N . SER A 1 194 ? -21.050 -6.753 -5.039 1.00 85.69 194 SER A N 1
ATOM 1514 C CA . SER A 1 194 ? -21.816 -5.889 -4.140 1.00 85.69 194 SER A CA 1
ATOM 1515 C C . SER A 1 194 ? -22.566 -6.670 -3.060 1.00 85.69 194 SER A C 1
ATOM 1517 O O . SER A 1 194 ? -22.605 -6.229 -1.913 1.00 85.69 194 SER A O 1
ATOM 1519 N N . GLU A 1 195 ? -23.034 -7.883 -3.366 1.00 90.94 195 GLU A N 1
ATOM 1520 C CA . GLU A 1 195 ? -23.657 -8.792 -2.392 1.00 90.94 195 GLU A CA 1
ATOM 1521 C C . GLU A 1 195 ? -22.662 -9.416 -1.402 1.00 90.94 195 GLU A C 1
ATOM 1523 O O . GLU A 1 195 ? -23.058 -9.925 -0.353 1.00 90.94 195 GLU A O 1
ATOM 1528 N N . LEU A 1 196 ? -21.361 -9.374 -1.703 1.00 90.88 196 LEU A N 1
ATOM 1529 C CA . LEU A 1 196 ? -20.308 -9.861 -0.807 1.00 90.88 196 LEU A CA 1
ATOM 1530 C C . LEU A 1 196 ? -19.873 -8.807 0.220 1.00 90.88 196 LEU A C 1
ATOM 1532 O O . LEU A 1 196 ? -19.005 -9.080 1.055 1.00 90.88 196 LEU A O 1
ATOM 1536 N N . LYS A 1 197 ? -20.437 -7.595 0.164 1.00 90.25 197 LYS A N 1
ATOM 1537 C CA . LYS A 1 197 ? -20.143 -6.524 1.116 1.00 90.25 197 LYS A CA 1
ATOM 1538 C C . LYS A 1 197 ? -20.864 -6.775 2.437 1.00 90.25 197 LYS A C 1
ATOM 1540 O O . LYS A 1 197 ? -22.089 -6.846 2.487 1.00 90.25 197 LYS A O 1
ATOM 1545 N N . LYS A 1 198 ? -20.106 -6.856 3.529 1.00 89.69 198 LYS A N 1
ATOM 1546 C CA . LYS A 1 198 ? -20.644 -6.930 4.894 1.00 89.69 198 LYS A CA 1
ATOM 1547 C C . LYS A 1 198 ? -20.451 -5.586 5.605 1.00 89.69 198 LYS A C 1
ATOM 1549 O O . LYS A 1 198 ? -19.598 -4.795 5.197 1.00 89.69 198 LYS A O 1
ATOM 1554 N N . PRO A 1 199 ? -21.197 -5.302 6.687 1.00 89.75 199 PRO A N 1
ATOM 1555 C CA . PRO A 1 199 ? -20.890 -4.162 7.541 1.00 89.75 199 PRO A CA 1
ATOM 1556 C C . PRO A 1 199 ? -19.435 -4.209 8.020 1.00 89.75 199 PRO A C 1
ATOM 1558 O O . PRO A 1 199 ? -18.917 -5.281 8.353 1.00 89.75 199 PRO A O 1
ATOM 1561 N N . SER A 1 200 ? -18.775 -3.048 8.066 1.00 91.62 200 SER A N 1
ATOM 1562 C CA . SER A 1 200 ? -17.439 -2.945 8.660 1.00 91.62 200 SER A CA 1
ATOM 1563 C C . SER A 1 200 ? -17.496 -3.418 10.117 1.00 91.62 200 SER A C 1
ATOM 1565 O O . SER A 1 200 ? -18.329 -2.902 10.878 1.00 91.62 200 SER A O 1
ATOM 1567 N N . PRO A 1 201 ? -16.612 -4.343 10.534 1.00 93.06 201 PRO A N 1
ATOM 1568 C CA . PRO A 1 201 ? -16.525 -4.769 11.926 1.00 93.06 201 PRO A CA 1
ATOM 1569 C C . PRO A 1 201 ? -15.857 -3.700 12.801 1.00 93.06 201 PRO A C 1
ATOM 1571 O O . PRO A 1 201 ? -15.835 -3.840 14.018 1.00 93.06 201 PRO A O 1
ATOM 1574 N N . TYR A 1 202 ? -15.333 -2.634 12.191 1.00 94.88 202 TYR A N 1
ATOM 1575 C CA . TYR A 1 202 ? -14.627 -1.550 12.856 1.00 94.88 202 TYR A CA 1
ATOM 1576 C C . TYR A 1 202 ? -15.436 -0.260 12.840 1.00 94.88 202 TYR A C 1
ATOM 1578 O O . TYR A 1 202 ? -16.108 0.059 11.849 1.00 94.88 202 TYR A O 1
ATOM 1586 N N . ARG A 1 203 ? -15.270 0.521 13.905 1.00 95.56 203 ARG A N 1
ATOM 1587 C CA . ARG A 1 203 ? -15.581 1.947 13.920 1.00 95.56 203 ARG A CA 1
ATOM 1588 C C . ARG A 1 203 ? -14.397 2.679 13.299 1.00 95.56 203 ARG A C 1
ATOM 1590 O O . ARG A 1 203 ? -13.268 2.502 13.745 1.00 95.56 203 ARG A O 1
ATOM 1597 N N . LEU A 1 204 ? -14.628 3.431 12.229 1.00 95.00 204 LEU A N 1
ATOM 1598 C CA . LEU A 1 204 ? -13.557 3.959 11.381 1.00 95.00 204 LEU A CA 1
ATOM 1599 C C . LEU A 1 204 ? -13.384 5.463 11.582 1.00 95.00 204 LEU A C 1
ATOM 1601 O O . LEU A 1 204 ? -14.359 6.204 11.501 1.00 95.00 204 LEU A O 1
ATOM 1605 N N . LEU A 1 205 ? -12.139 5.913 11.734 1.00 95.44 205 LEU A N 1
ATOM 1606 C CA . LEU A 1 205 ? -11.760 7.305 11.486 1.00 95.44 205 LEU A CA 1
ATOM 1607 C C . LEU A 1 205 ? -10.774 7.331 10.325 1.00 95.44 205 LEU A C 1
ATOM 1609 O O . LEU A 1 205 ? -9.653 6.838 10.452 1.00 95.44 205 LEU A O 1
ATOM 1613 N N . LYS A 1 206 ? -11.190 7.900 9.191 1.00 95.19 206 LYS A N 1
ATOM 1614 C CA . LYS A 1 206 ? -10.341 8.014 8.006 1.00 95.19 206 LYS A CA 1
ATOM 1615 C C . LYS A 1 206 ? -9.832 9.437 7.829 1.00 95.19 206 LYS A C 1
ATOM 1617 O O . LYS A 1 206 ? -10.600 10.375 7.627 1.00 95.19 206 LYS A O 1
ATOM 1622 N N . ILE A 1 207 ? -8.516 9.570 7.854 1.00 94.19 207 ILE A N 1
ATOM 1623 C CA . ILE A 1 207 ? -7.793 10.826 7.706 1.00 94.19 207 ILE A CA 1
ATOM 1624 C C . ILE A 1 207 ? -6.988 10.743 6.416 1.00 94.19 207 ILE A C 1
ATOM 1626 O O . ILE A 1 207 ? -6.123 9.884 6.245 1.00 94.19 207 ILE A O 1
ATOM 1630 N N . GLY A 1 208 ? -7.302 11.625 5.477 1.00 92.50 208 GLY A N 1
ATOM 1631 C CA . GLY A 1 208 ? -6.585 11.767 4.223 1.00 92.50 208 GLY A CA 1
ATOM 1632 C C . GLY A 1 208 ? -5.585 12.904 4.329 1.00 92.50 208 GLY A C 1
ATOM 1633 O O . GLY A 1 208 ? -5.950 14.015 4.692 1.00 92.50 208 GLY A O 1
ATOM 1634 N N . ILE A 1 209 ? -4.331 12.666 3.968 1.00 91.62 209 ILE A N 1
ATOM 1635 C CA . ILE A 1 209 ? -3.342 13.733 3.833 1.00 91.62 209 ILE A CA 1
ATOM 1636 C C . ILE A 1 209 ? -2.940 13.917 2.377 1.00 91.62 209 ILE A C 1
ATOM 1638 O O . ILE A 1 209 ? -2.709 12.960 1.634 1.00 91.62 209 ILE A O 1
ATOM 1642 N N . THR A 1 210 ? -2.826 15.167 1.960 1.00 89.94 210 THR A N 1
ATOM 1643 C CA . THR A 1 210 ? -2.431 15.549 0.607 1.00 89.94 210 THR A CA 1
ATOM 1644 C C . THR A 1 210 ? -1.523 16.771 0.648 1.00 89.94 210 THR A C 1
ATOM 1646 O O . THR A 1 210 ? -1.331 17.373 1.692 1.00 89.94 210 THR A O 1
ATOM 1649 N N . ARG A 1 211 ? -0.925 17.124 -0.486 1.00 90.19 211 ARG A N 1
ATOM 1650 C CA . ARG A 1 211 ? -0.143 18.352 -0.677 1.00 90.19 211 ARG A CA 1
ATOM 1651 C C . ARG A 1 211 ? -0.487 18.959 -2.036 1.00 90.19 211 ARG A C 1
ATOM 1653 O O . ARG A 1 211 ? -1.004 18.234 -2.900 1.00 90.19 211 ARG A O 1
ATOM 1660 N N . PRO A 1 212 ? -0.185 20.248 -2.267 1.00 90.94 212 PRO A N 1
ATOM 1661 C CA . PRO A 1 212 ? -0.216 20.817 -3.605 1.00 90.94 212 PRO A CA 1
ATOM 1662 C C . PRO A 1 212 ? 0.580 19.952 -4.588 1.00 90.94 212 PRO A C 1
ATOM 1664 O O . PRO A 1 212 ? 1.625 19.388 -4.256 1.00 90.94 212 PRO A O 1
ATOM 1667 N N . ARG A 1 213 ? 0.077 19.831 -5.820 1.00 91.19 213 ARG A N 1
ATOM 1668 C CA . ARG A 1 213 ? 0.643 18.928 -6.835 1.00 91.19 213 ARG A CA 1
ATOM 1669 C C . ARG A 1 213 ? 2.122 19.204 -7.106 1.00 91.19 213 ARG A C 1
ATOM 1671 O O . ARG A 1 213 ? 2.895 18.262 -7.249 1.00 91.19 213 ARG A O 1
ATOM 1678 N N . GLU A 1 214 ? 2.492 20.476 -7.180 1.00 92.88 214 GLU A N 1
ATOM 1679 C CA . GLU A 1 214 ? 3.871 20.911 -7.415 1.00 92.88 214 GLU A CA 1
ATOM 1680 C C . GLU A 1 214 ? 4.797 20.457 -6.288 1.00 92.88 214 GLU A C 1
ATOM 1682 O O . GLU A 1 214 ? 5.870 19.916 -6.545 1.00 92.88 214 GLU A O 1
ATOM 1687 N N . GLU A 1 215 ? 4.340 20.567 -5.041 1.00 93.44 215 GLU A N 1
ATOM 1688 C CA . GLU A 1 215 ? 5.108 20.122 -3.887 1.00 93.44 215 GLU A CA 1
ATOM 1689 C C . GLU A 1 215 ? 5.255 18.595 -3.851 1.00 93.44 215 GLU A C 1
ATOM 1691 O O . GLU A 1 215 ? 6.351 18.094 -3.604 1.00 93.44 215 GLU A O 1
ATOM 1696 N N . LEU A 1 216 ? 4.187 17.843 -4.157 1.00 92.94 216 LEU A N 1
ATOM 1697 C CA . LEU A 1 216 ? 4.275 16.383 -4.289 1.00 92.94 216 LEU A CA 1
ATOM 1698 C C . LEU A 1 216 ? 5.320 15.990 -5.332 1.00 92.94 216 LEU A C 1
ATOM 1700 O O . LEU A 1 216 ? 6.125 15.097 -5.091 1.00 92.94 216 LEU A O 1
ATOM 1704 N N . TYR A 1 217 ? 5.317 16.653 -6.487 1.00 95.62 217 TYR A N 1
ATOM 1705 C CA . TYR A 1 217 ? 6.237 16.336 -7.576 1.00 95.62 217 TYR A CA 1
ATOM 1706 C C . TYR A 1 217 ? 7.677 16.687 -7.226 1.00 95.62 217 TYR A C 1
ATOM 1708 O O . TYR A 1 217 ? 8.565 15.881 -7.495 1.00 95.62 217 TYR A O 1
ATOM 1716 N N . ARG A 1 218 ? 7.901 17.830 -6.571 1.00 96.81 218 ARG A N 1
ATOM 1717 C CA . ARG A 1 218 ? 9.216 18.206 -6.050 1.00 96.81 218 ARG A CA 1
ATOM 1718 C C . ARG A 1 218 ? 9.745 17.147 -5.080 1.00 96.81 218 ARG A C 1
ATOM 1720 O O . ARG A 1 218 ? 10.819 16.608 -5.311 1.00 96.81 218 ARG A O 1
ATOM 1727 N N . ARG A 1 219 ? 8.956 16.770 -4.067 1.00 96.06 219 ARG A N 1
ATOM 1728 C CA . ARG A 1 219 ? 9.343 15.760 -3.063 1.00 96.06 219 ARG A CA 1
ATOM 1729 C C . ARG A 1 219 ? 9.578 14.376 -3.671 1.00 96.06 219 ARG A C 1
ATOM 1731 O O . ARG A 1 219 ? 10.465 13.658 -3.226 1.00 96.06 219 ARG A O 1
ATOM 1738 N N . ILE A 1 220 ? 8.782 13.993 -4.672 1.00 96.56 220 ILE A N 1
ATOM 1739 C CA . ILE A 1 220 ? 8.985 12.751 -5.431 1.00 96.56 220 ILE A CA 1
ATOM 1740 C C . ILE A 1 220 ? 10.341 12.777 -6.131 1.00 96.56 220 ILE A C 1
ATOM 1742 O O . ILE A 1 220 ? 11.092 11.816 -6.006 1.00 96.56 220 ILE A O 1
ATOM 1746 N N . ASN A 1 221 ? 10.646 13.860 -6.849 1.00 97.75 221 ASN A N 1
ATOM 1747 C CA . ASN A 1 221 ? 11.901 13.978 -7.580 1.00 97.75 221 ASN A CA 1
ATOM 1748 C C . ASN A 1 221 ? 13.096 13.949 -6.621 1.00 97.75 221 ASN A C 1
ATOM 1750 O O . ASN A 1 221 ? 13.994 13.148 -6.828 1.00 97.75 221 ASN A O 1
ATOM 1754 N N . GLU A 1 222 ? 13.044 14.726 -5.535 1.00 97.38 222 GLU A N 1
ATOM 1755 C CA . GLU A 1 222 ? 14.085 14.757 -4.497 1.00 97.38 222 GLU A CA 1
ATOM 1756 C C . GLU A 1 222 ? 14.312 13.388 -3.849 1.00 97.38 222 GLU A C 1
ATOM 1758 O O . GLU A 1 222 ? 15.449 13.005 -3.592 1.00 97.38 222 GLU A O 1
ATOM 1763 N N . ARG A 1 223 ? 13.240 12.625 -3.591 1.00 96.31 223 ARG A N 1
ATOM 1764 C CA . ARG A 1 223 ? 13.371 11.262 -3.064 1.00 96.31 223 ARG A CA 1
ATOM 1765 C C . ARG A 1 223 ? 14.067 10.344 -4.063 1.00 96.31 223 ARG A C 1
ATOM 1767 O O . ARG A 1 223 ? 14.953 9.603 -3.657 1.00 96.31 223 ARG A O 1
ATOM 1774 N N . VAL A 1 224 ? 13.661 10.382 -5.332 1.00 97.50 224 VAL A N 1
ATOM 1775 C CA . VAL A 1 224 ? 14.276 9.558 -6.382 1.00 97.50 224 VAL A CA 1
ATOM 1776 C C . VAL A 1 224 ? 15.748 9.920 -6.555 1.00 97.50 224 VAL A C 1
ATOM 1778 O O . VAL A 1 224 ? 16.583 9.025 -6.606 1.00 97.50 224 VAL A O 1
ATOM 1781 N N . ASP A 1 225 ? 16.070 11.214 -6.598 1.00 97.44 225 ASP A N 1
ATOM 1782 C CA . ASP A 1 225 ? 17.454 11.682 -6.687 1.00 97.44 225 ASP A CA 1
ATOM 1783 C C . ASP A 1 225 ? 18.276 11.149 -5.512 1.00 97.44 225 ASP A C 1
ATOM 1785 O O . ASP A 1 225 ? 19.280 10.484 -5.73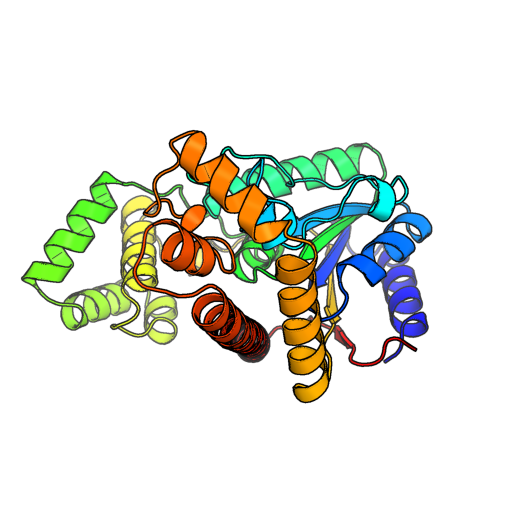9 1.00 97.44 225 ASP A O 1
ATOM 1789 N N . ARG A 1 226 ? 17.782 11.287 -4.276 1.00 96.69 226 ARG A N 1
ATOM 1790 C CA . ARG A 1 226 ? 18.448 10.737 -3.087 1.00 96.69 226 ARG A CA 1
ATOM 1791 C C . ARG A 1 226 ? 18.664 9.220 -3.168 1.00 96.69 226 ARG A C 1
ATOM 1793 O O . ARG A 1 226 ? 19.770 8.754 -2.925 1.00 96.69 226 ARG A O 1
ATOM 1800 N N . GLN A 1 227 ? 17.634 8.451 -3.531 1.00 95.44 227 GLN A N 1
ATOM 1801 C CA . GLN A 1 227 ? 17.706 6.983 -3.631 1.00 95.44 227 GLN A CA 1
ATOM 1802 C C . GLN A 1 227 ? 18.759 6.503 -4.646 1.00 95.44 227 GLN A C 1
ATOM 1804 O O . GLN A 1 227 ? 19.355 5.438 -4.460 1.00 95.44 227 GLN A O 1
ATOM 1809 N N . ILE A 1 228 ? 18.976 7.276 -5.715 1.00 95.31 228 ILE A N 1
ATOM 1810 C CA . ILE A 1 228 ? 19.967 6.991 -6.758 1.00 95.31 228 ILE A CA 1
ATOM 1811 C C . ILE A 1 228 ? 21.357 7.499 -6.364 1.00 95.31 228 ILE A C 1
ATOM 1813 O O . ILE A 1 228 ? 22.328 6.760 -6.501 1.00 95.31 228 ILE A O 1
ATOM 1817 N N . GLU A 1 229 ? 21.468 8.731 -5.867 1.00 94.38 229 GLU A N 1
ATOM 1818 C CA . GLU A 1 229 ? 22.739 9.374 -5.504 1.00 94.38 229 GLU A CA 1
ATOM 1819 C C . GLU A 1 229 ? 23.426 8.685 -4.322 1.00 94.38 229 GLU A C 1
ATOM 1821 O O . GLU A 1 229 ? 24.642 8.512 -4.333 1.00 94.38 229 GLU A O 1
ATOM 1826 N N . GLU A 1 230 ? 22.657 8.213 -3.337 1.00 92.00 230 GLU A N 1
ATOM 1827 C CA . GLU A 1 230 ? 23.177 7.383 -2.241 1.00 92.00 230 GLU A CA 1
ATOM 1828 C C . GLU A 1 230 ? 23.576 5.971 -2.717 1.00 92.00 230 GLU A C 1
ATOM 1830 O O . GLU A 1 230 ? 24.166 5.193 -1.965 1.00 92.00 230 GLU A O 1
ATOM 1835 N N . GLY A 1 231 ? 23.246 5.610 -3.963 1.00 89.44 231 GLY A N 1
ATOM 1836 C CA . GLY A 1 231 ? 23.514 4.306 -4.571 1.00 89.44 231 GLY A CA 1
ATOM 1837 C C . GLY A 1 231 ? 22.682 3.159 -3.993 1.00 89.44 231 GLY A C 1
ATOM 1838 O O . GLY A 1 231 ? 22.834 2.020 -4.437 1.00 89.44 231 GLY A O 1
ATOM 1839 N N . GLY A 1 232 ? 21.807 3.439 -3.020 1.00 94.31 232 GLY A N 1
ATOM 1840 C CA . GLY A 1 232 ? 21.028 2.434 -2.302 1.00 94.31 232 GLY A CA 1
ATOM 1841 C C . GLY A 1 232 ? 20.104 1.647 -3.224 1.00 94.31 232 GLY A C 1
ATOM 1842 O O . GLY A 1 232 ? 20.103 0.424 -3.177 1.00 94.31 232 GLY A O 1
ATOM 1843 N N . LEU A 1 233 ? 19.383 2.331 -4.119 1.00 97.31 233 LEU A N 1
ATOM 1844 C CA . LEU A 1 233 ? 18.428 1.666 -5.007 1.00 97.31 233 LEU A CA 1
ATOM 1845 C C . LEU A 1 233 ? 19.121 0.808 -6.075 1.00 97.31 233 LEU A C 1
ATOM 1847 O O . LEU A 1 233 ? 18.651 -0.284 -6.388 1.00 97.31 233 LEU A O 1
ATOM 1851 N N . VAL A 1 234 ? 20.246 1.284 -6.619 1.00 98.31 234 VAL A N 1
ATOM 1852 C CA . VAL A 1 234 ? 21.035 0.526 -7.605 1.00 98.31 234 VAL A CA 1
ATOM 1853 C C . VAL A 1 234 ? 21.598 -0.739 -6.969 1.00 98.31 234 VAL A C 1
ATOM 1855 O O . VAL A 1 234 ? 21.437 -1.821 -7.525 1.00 98.31 234 VAL A O 1
ATOM 1858 N N . ARG A 1 235 ? 22.198 -0.612 -5.779 1.00 98.44 235 ARG A N 1
ATOM 1859 C CA . ARG A 1 235 ? 22.751 -1.750 -5.039 1.00 98.44 235 ARG A CA 1
ATOM 1860 C C . ARG A 1 235 ? 21.674 -2.764 -4.667 1.00 98.44 235 ARG A C 1
ATOM 1862 O O . ARG A 1 235 ? 21.838 -3.934 -4.973 1.00 98.44 235 ARG A O 1
ATOM 1869 N N . GLU A 1 236 ? 20.576 -2.312 -4.068 1.00 98.19 236 GLU A N 1
ATOM 1870 C CA . GLU A 1 236 ? 19.464 -3.180 -3.666 1.00 98.19 236 GLU A CA 1
ATOM 1871 C C . GLU A 1 236 ? 18.871 -3.932 -4.866 1.00 98.19 236 GLU A C 1
ATOM 1873 O O . GLU A 1 236 ? 18.612 -5.130 -4.791 1.00 98.19 236 GLU A O 1
ATOM 1878 N N . THR A 1 237 ? 18.712 -3.258 -6.011 1.00 98.44 237 THR A N 1
ATOM 1879 C CA . THR A 1 237 ? 18.215 -3.913 -7.231 1.00 98.44 237 THR A CA 1
ATOM 1880 C C . THR A 1 237 ? 19.219 -4.932 -7.771 1.00 98.44 237 THR A C 1
ATOM 1882 O O . THR A 1 237 ? 18.815 -6.023 -8.163 1.00 98.44 237 THR A O 1
ATOM 1885 N N . GLN A 1 238 ? 20.519 -4.618 -7.759 1.00 98.44 238 GLN A N 1
ATOM 1886 C CA . GLN A 1 238 ? 21.561 -5.565 -8.163 1.00 98.44 238 GLN A CA 1
ATOM 1887 C C . GLN A 1 238 ? 21.581 -6.801 -7.253 1.00 98.44 238 GLN A C 1
ATOM 1889 O O . GLN A 1 238 ? 21.619 -7.915 -7.758 1.00 98.44 238 GLN A O 1
ATOM 1894 N N . GLU A 1 239 ? 21.477 -6.624 -5.933 1.00 98.38 239 GLU A N 1
ATOM 1895 C CA . GLU A 1 239 ? 21.434 -7.728 -4.963 1.00 98.38 239 GLU A CA 1
ATOM 1896 C C . GLU A 1 239 ? 20.233 -8.657 -5.197 1.00 98.38 239 GLU A C 1
ATOM 1898 O O . GLU A 1 239 ? 20.362 -9.877 -5.086 1.00 98.38 239 GLU A O 1
ATOM 1903 N N . LEU A 1 240 ? 19.071 -8.106 -5.566 1.00 98.25 240 LEU A N 1
ATOM 1904 C CA . LEU A 1 240 ? 17.899 -8.903 -5.939 1.00 98.25 240 LEU A CA 1
ATOM 1905 C C . LEU A 1 240 ? 18.143 -9.715 -7.222 1.00 98.25 240 LEU A C 1
ATOM 1907 O O . LEU A 1 240 ? 17.804 -10.899 -7.273 1.00 98.25 240 LEU A O 1
ATOM 1911 N N . LEU A 1 241 ? 18.753 -9.108 -8.243 1.00 98.06 241 LEU A N 1
ATOM 1912 C CA . LEU A 1 241 ? 19.084 -9.794 -9.497 1.00 98.06 241 LEU A CA 1
ATOM 1913 C C . LEU A 1 241 ? 20.135 -10.892 -9.285 1.00 98.06 241 LEU A C 1
ATOM 1915 O O . LEU A 1 241 ? 19.963 -12.008 -9.775 1.00 98.06 241 LEU A O 1
ATOM 1919 N N . ASP A 1 242 ? 21.179 -10.608 -8.507 1.00 98.12 242 ASP A N 1
ATOM 1920 C CA . ASP A 1 242 ? 22.243 -11.560 -8.170 1.00 98.12 242 ASP A CA 1
ATOM 1921 C C . ASP A 1 242 ? 21.711 -12.743 -7.347 1.00 98.12 242 ASP A C 1
ATOM 1923 O O . ASP A 1 242 ? 22.194 -13.868 -7.478 1.00 98.12 242 ASP A O 1
ATOM 1927 N N . ALA A 1 243 ? 20.675 -12.512 -6.533 1.00 97.50 243 ALA A N 1
ATOM 1928 C CA . ALA A 1 243 ? 19.954 -13.556 -5.808 1.00 97.50 243 ALA A CA 1
ATOM 1929 C C . ALA A 1 243 ? 19.027 -14.408 -6.701 1.00 97.50 243 ALA A C 1
ATOM 1931 O O . ALA A 1 243 ? 18.427 -15.367 -6.214 1.00 97.50 243 ALA A O 1
ATOM 1932 N N . GLY A 1 244 ? 18.916 -14.093 -7.996 1.00 97.12 244 GLY A N 1
ATOM 1933 C CA . GLY A 1 244 ? 18.139 -14.854 -8.974 1.00 97.12 244 GLY A CA 1
ATOM 1934 C C . GLY A 1 244 ? 16.673 -14.435 -9.101 1.00 97.12 244 GLY A C 1
ATOM 1935 O O . GLY A 1 244 ? 15.905 -15.133 -9.766 1.00 97.12 244 GLY A O 1
ATOM 1936 N N . TYR A 1 245 ? 16.260 -13.310 -8.504 1.00 97.44 245 TYR A N 1
ATOM 1937 C CA . TYR A 1 245 ? 14.900 -12.801 -8.680 1.00 97.44 245 TYR A CA 1
ATOM 1938 C C . TYR A 1 245 ? 14.712 -12.251 -10.100 1.00 97.44 245 TYR A C 1
ATOM 1940 O O . TYR A 1 245 ? 15.359 -11.290 -10.513 1.00 97.44 245 TYR A O 1
ATOM 1948 N N . GLY A 1 246 ? 13.806 -12.873 -10.857 1.00 95.31 246 GLY A N 1
ATOM 1949 C CA . GLY A 1 246 ? 13.538 -12.507 -12.247 1.00 95.31 246 GLY A CA 1
ATOM 1950 C C . GLY A 1 246 ? 12.865 -11.139 -12.390 1.00 95.31 246 GLY A C 1
ATOM 1951 O O . GLY A 1 246 ? 11.979 -10.781 -11.615 1.00 95.31 246 GLY A O 1
ATOM 1952 N N . VAL A 1 247 ? 13.227 -10.390 -13.434 1.00 95.81 247 VAL A N 1
ATOM 1953 C CA . VAL A 1 247 ? 12.670 -9.050 -13.705 1.00 95.81 247 VAL A CA 1
ATOM 1954 C C . VAL A 1 247 ? 11.164 -9.041 -13.962 1.00 95.81 247 VAL A C 1
ATOM 1956 O O . VAL A 1 247 ? 10.502 -8.038 -13.704 1.00 95.81 247 VAL A O 1
ATOM 1959 N N . ASP A 1 248 ? 10.602 -10.160 -14.416 1.00 94.38 248 ASP A N 1
ATOM 1960 C CA . ASP A 1 248 ? 9.170 -10.297 -14.699 1.00 94.38 248 ASP A CA 1
ATOM 1961 C C . ASP A 1 248 ? 8.320 -10.528 -13.438 1.00 94.38 248 ASP A C 1
ATOM 1963 O O . ASP A 1 248 ? 7.088 -10.525 -13.510 1.00 94.38 248 ASP A O 1
ATOM 1967 N N . LEU A 1 249 ? 8.949 -10.698 -12.266 1.00 95.44 249 LEU A N 1
ATOM 1968 C CA . LEU A 1 249 ? 8.226 -10.859 -11.008 1.00 95.44 249 LEU A CA 1
ATOM 1969 C C . LEU A 1 249 ? 7.366 -9.616 -10.702 1.00 95.44 249 LEU A C 1
ATOM 1971 O O . LEU A 1 249 ? 7.822 -8.481 -10.876 1.00 95.44 249 LEU A O 1
ATOM 1975 N N . PRO A 1 250 ? 6.136 -9.780 -10.172 1.00 92.00 250 PRO A N 1
ATOM 1976 C CA . PRO A 1 250 ? 5.274 -8.648 -9.818 1.00 92.00 250 PRO A CA 1
ATOM 1977 C C . PRO A 1 250 ? 5.911 -7.647 -8.842 1.00 92.00 250 PRO A C 1
ATOM 1979 O O . PRO A 1 250 ? 5.609 -6.450 -8.896 1.00 92.00 250 PRO A O 1
ATOM 1982 N N . SER A 1 251 ? 6.778 -8.134 -7.954 1.00 95.12 251 SER A N 1
ATOM 1983 C CA . SER A 1 251 ? 7.600 -7.332 -7.047 1.00 95.12 251 SER A CA 1
ATOM 1984 C C . SER A 1 251 ? 8.616 -6.485 -7.822 1.00 95.12 251 SER A C 1
ATOM 1986 O O . SER A 1 251 ? 8.624 -5.266 -7.660 1.00 95.12 251 SER A O 1
ATOM 1988 N N . MET A 1 252 ? 9.379 -7.084 -8.741 1.00 96.50 252 MET A N 1
ATOM 1989 C CA . MET A 1 252 ? 10.393 -6.425 -9.579 1.00 96.50 252 MET A CA 1
ATOM 1990 C C . MET A 1 252 ? 9.796 -5.429 -10.580 1.00 96.50 252 MET A C 1
ATOM 1992 O O . MET A 1 252 ? 10.440 -4.451 -10.944 1.00 96.50 252 MET A O 1
ATOM 1996 N N . GLN A 1 253 ? 8.518 -5.579 -10.938 1.00 95.75 253 GLN A N 1
ATOM 1997 C CA . GLN A 1 253 ? 7.766 -4.590 -11.725 1.00 95.75 253 GLN A CA 1
ATOM 1998 C C . GLN A 1 253 ? 7.353 -3.336 -10.924 1.00 95.75 253 GLN A C 1
ATOM 2000 O O . GLN A 1 253 ? 6.616 -2.477 -11.423 1.00 95.75 253 GLN A O 1
ATOM 2005 N N . SER A 1 254 ? 7.783 -3.216 -9.668 1.00 94.75 254 SER A N 1
ATOM 2006 C CA . SER A 1 254 ? 7.554 -2.029 -8.843 1.00 94.75 254 SER A CA 1
ATOM 2007 C C . SER A 1 254 ? 8.406 -0.847 -9.300 1.00 94.75 254 SER A C 1
ATOM 2009 O O . SER A 1 254 ? 9.518 -1.017 -9.796 1.00 94.75 254 SER A O 1
ATOM 2011 N N . LEU A 1 255 ? 7.881 0.365 -9.092 1.00 95.88 255 LEU A N 1
ATOM 2012 C CA . LEU A 1 255 ? 8.615 1.604 -9.356 1.00 95.88 255 LEU A CA 1
ATOM 2013 C C . LEU A 1 255 ? 9.943 1.597 -8.601 1.00 95.88 255 LEU A C 1
ATOM 2015 O O . LEU A 1 255 ? 9.970 1.299 -7.409 1.00 95.88 255 LEU A O 1
ATOM 2019 N N . GLY A 1 256 ? 11.015 1.949 -9.294 1.00 96.69 256 GLY A N 1
ATOM 2020 C CA . GLY A 1 256 ? 12.374 1.921 -8.778 1.00 96.69 256 GLY A CA 1
ATOM 2021 C C . GLY A 1 256 ? 13.097 0.696 -9.301 1.00 96.69 256 GLY A C 1
ATOM 2022 O O . GLY A 1 256 ? 14.021 0.827 -10.091 1.00 96.69 256 GLY A O 1
ATOM 2023 N N . TYR A 1 257 ? 12.622 -0.486 -8.922 1.00 97.94 257 TYR A N 1
ATOM 2024 C CA . TYR A 1 257 ? 13.234 -1.758 -9.310 1.00 97.94 257 TYR A CA 1
ATOM 2025 C C . TYR A 1 257 ? 13.132 -2.018 -10.806 1.00 97.94 257 TYR A C 1
ATOM 2027 O O . TYR A 1 257 ? 14.121 -2.408 -11.412 1.00 97.94 257 TYR A O 1
ATOM 2035 N N . LYS A 1 258 ? 11.975 -1.741 -11.419 1.00 97.56 258 LYS A N 1
ATOM 2036 C CA . LYS A 1 258 ? 11.789 -1.920 -12.861 1.00 97.56 258 LYS A CA 1
ATOM 2037 C C . LYS A 1 258 ? 12.763 -1.059 -13.659 1.00 97.56 258 LYS A C 1
ATOM 2039 O O . LYS A 1 258 ? 13.497 -1.568 -14.496 1.00 97.56 258 LYS A O 1
ATOM 2044 N N . GLU A 1 259 ? 12.771 0.244 -13.386 1.00 98.19 259 GLU A N 1
ATOM 2045 C CA . GLU A 1 259 ? 13.614 1.188 -14.120 1.00 98.19 259 GLU A CA 1
ATOM 2046 C C . GLU A 1 259 ? 15.107 0.909 -13.910 1.00 98.19 259 GLU A C 1
ATOM 2048 O O . GLU A 1 259 ? 15.907 1.103 -14.821 1.00 98.19 259 GLU A O 1
ATOM 2053 N N . ILE A 1 260 ? 15.489 0.436 -12.723 1.00 98.38 260 ILE A N 1
ATOM 2054 C CA . ILE A 1 260 ? 16.884 0.128 -12.410 1.00 98.38 260 ILE A CA 1
ATOM 2055 C C . ILE A 1 260 ? 17.301 -1.237 -12.946 1.00 98.38 260 ILE A C 1
ATOM 2057 O O . ILE A 1 260 ? 18.428 -1.368 -13.408 1.00 98.38 260 ILE A O 1
ATOM 2061 N N . ALA A 1 261 ? 16.408 -2.221 -13.008 1.00 97.81 261 ALA A N 1
ATOM 2062 C CA . ALA A 1 261 ? 16.664 -3.455 -13.742 1.00 97.81 261 ALA A CA 1
ATOM 2063 C C . ALA A 1 261 ? 16.876 -3.171 -15.242 1.00 97.81 261 ALA A C 1
ATOM 2065 O O . ALA A 1 261 ? 17.849 -3.656 -15.819 1.00 97.81 261 ALA A O 1
ATOM 2066 N N . ASP A 1 262 ? 16.054 -2.301 -15.845 1.00 97.50 262 ASP A N 1
ATOM 2067 C CA . ASP A 1 262 ? 16.231 -1.841 -17.233 1.00 97.50 262 ASP A CA 1
ATOM 2068 C C . ASP A 1 262 ? 17.563 -1.095 -17.450 1.00 97.50 262 ASP A C 1
ATOM 2070 O O . ASP A 1 262 ? 18.056 -1.032 -18.577 1.00 97.50 262 ASP A O 1
ATOM 2074 N N . HIS A 1 263 ? 18.158 -0.540 -16.389 1.00 98.06 263 HIS A N 1
ATOM 2075 C CA . HIS A 1 263 ? 19.506 0.023 -16.426 1.00 98.06 263 HIS A CA 1
ATOM 2076 C C . HIS A 1 263 ? 20.606 -1.039 -16.291 1.00 98.06 263 HIS A C 1
ATOM 2078 O O . HIS A 1 263 ? 21.589 -1.006 -17.028 1.00 98.06 263 HIS A O 1
ATOM 2084 N N . LEU A 1 264 ? 20.466 -1.960 -15.337 1.00 97.69 264 LEU A N 1
ATOM 2085 C CA . LEU A 1 264 ? 21.506 -2.932 -14.995 1.00 97.69 264 LEU A CA 1
ATOM 2086 C C . LEU A 1 264 ? 21.673 -4.015 -16.063 1.00 97.69 264 LEU A C 1
ATOM 2088 O O . LEU A 1 264 ? 22.796 -4.417 -16.361 1.00 97.69 264 LEU A O 1
ATOM 2092 N N . ILE A 1 265 ? 20.563 -4.490 -16.631 1.00 96.56 265 ILE A N 1
ATOM 2093 C CA . ILE A 1 265 ? 20.558 -5.596 -17.600 1.00 96.56 265 ILE A CA 1
ATOM 2094 C C . ILE A 1 265 ? 19.843 -5.252 -18.914 1.00 96.56 265 ILE A C 1
ATOM 2096 O O . ILE A 1 265 ? 19.768 -6.088 -19.814 1.00 96.56 265 ILE A O 1
ATOM 2100 N N . GLY A 1 266 ? 19.296 -4.039 -19.018 1.00 93.69 266 GLY A N 1
ATOM 2101 C CA . GLY A 1 266 ? 18.553 -3.556 -20.176 1.00 93.69 266 GLY A CA 1
ATOM 2102 C C . GLY A 1 266 ? 19.272 -2.431 -20.932 1.00 93.69 266 GLY A C 1
ATOM 2103 O O . GLY A 1 266 ? 20.482 -2.244 -20.795 1.00 93.69 266 GLY A O 1
ATOM 2104 N N . PRO A 1 267 ? 18.543 -1.686 -21.781 1.00 94.88 267 PRO A N 1
ATOM 2105 C CA . PRO A 1 267 ? 19.141 -0.697 -22.672 1.00 94.88 267 PRO A CA 1
ATOM 2106 C C . PRO A 1 267 ? 19.336 0.690 -22.037 1.00 94.88 267 PRO A C 1
ATOM 2108 O O . PRO A 1 267 ? 19.878 1.568 -22.707 1.00 94.88 267 PRO A O 1
ATOM 2111 N N . LEU A 1 268 ? 18.857 0.935 -20.810 1.00 97.62 268 LEU A N 1
ATOM 2112 C CA . LEU A 1 268 ? 18.824 2.287 -20.246 1.00 97.62 268 LEU A CA 1
ATOM 2113 C C . LEU A 1 268 ? 20.149 2.679 -19.584 1.00 97.62 268 LEU A C 1
ATOM 2115 O O . LEU A 1 268 ? 20.765 1.932 -18.824 1.00 97.62 268 LEU A O 1
ATOM 2119 N N . THR A 1 269 ? 20.557 3.928 -19.775 1.00 98.38 269 THR A N 1
ATOM 2120 C CA . THR A 1 269 ? 21.546 4.558 -18.895 1.00 98.38 269 THR A CA 1
ATOM 2121 C C . THR A 1 269 ? 20.932 4.857 -17.523 1.00 98.38 269 THR A C 1
ATOM 2123 O O . THR A 1 269 ? 19.717 5.026 -17.386 1.00 98.38 269 THR A O 1
ATOM 2126 N N . LEU A 1 270 ? 21.770 5.014 -16.491 1.00 97.81 270 LEU A N 1
ATOM 2127 C CA . LEU A 1 270 ? 21.299 5.376 -15.146 1.00 97.81 270 LEU A CA 1
ATOM 2128 C C . LEU A 1 270 ? 20.526 6.705 -15.149 1.00 97.81 270 LEU A C 1
ATOM 2130 O O . LEU A 1 270 ? 19.557 6.877 -14.410 1.00 97.81 270 LEU A O 1
ATOM 2134 N N . LEU A 1 271 ? 20.943 7.644 -16.003 1.00 97.75 271 LEU A N 1
ATOM 2135 C CA . LEU A 1 271 ? 20.278 8.931 -16.167 1.00 97.75 271 LEU A CA 1
ATOM 2136 C C . LEU A 1 271 ? 18.864 8.763 -16.742 1.00 97.75 271 LEU A C 1
ATOM 2138 O O . LEU A 1 271 ? 17.921 9.360 -16.224 1.00 97.75 271 LEU A O 1
ATOM 2142 N N . GLU A 1 272 ? 18.707 7.939 -17.778 1.00 98.38 272 GLU A N 1
ATOM 2143 C CA . GLU A 1 272 ? 17.402 7.653 -18.383 1.00 98.38 272 GLU A CA 1
ATOM 2144 C C . GLU A 1 272 ? 16.479 6.920 -17.406 1.00 98.38 272 GLU A C 1
ATOM 2146 O O . GLU A 1 272 ? 15.330 7.333 -17.230 1.00 98.38 272 GLU A O 1
ATOM 2151 N N . ALA A 1 273 ? 16.990 5.902 -16.706 1.00 98.06 273 ALA A N 1
ATOM 2152 C CA . ALA A 1 273 ? 16.247 5.183 -15.672 1.00 98.06 273 ALA A CA 1
ATOM 2153 C C . ALA A 1 273 ? 15.767 6.122 -14.554 1.00 98.06 273 ALA A C 1
ATOM 2155 O O . ALA A 1 273 ? 14.605 6.065 -14.143 1.00 98.06 273 ALA A O 1
ATOM 2156 N N . ARG A 1 274 ? 16.621 7.052 -14.106 1.00 98.19 274 ARG A N 1
ATOM 2157 C CA . ARG A 1 274 ? 16.268 8.064 -13.101 1.00 98.19 274 ARG A CA 1
ATOM 2158 C C . ARG A 1 274 ? 15.127 8.967 -13.567 1.00 98.19 274 ARG A C 1
ATOM 2160 O O . ARG A 1 274 ? 14.171 9.184 -12.820 1.00 98.19 274 ARG A O 1
ATOM 2167 N N . GLU A 1 275 ? 15.203 9.515 -14.779 1.00 98.38 275 GLU A N 1
ATOM 2168 C CA . GLU A 1 275 ? 14.156 10.412 -15.288 1.00 98.38 275 GLU A CA 1
ATOM 2169 C C . GLU A 1 275 ? 12.831 9.674 -15.533 1.00 98.38 275 GLU A C 1
ATOM 2171 O O . GLU A 1 275 ? 11.755 10.199 -15.211 1.00 98.38 275 GLU A O 1
ATOM 2176 N N . LEU A 1 276 ? 12.904 8.424 -16.000 1.00 98.12 276 LEU A N 1
ATOM 2177 C CA . LEU A 1 276 ? 11.746 7.548 -16.153 1.00 98.12 276 LEU A CA 1
ATOM 2178 C C . LEU A 1 276 ? 11.091 7.241 -14.798 1.00 98.12 276 LEU A C 1
ATOM 2180 O O . LEU A 1 276 ? 9.877 7.399 -14.647 1.00 98.12 276 LEU A O 1
ATOM 2184 N N . LEU A 1 277 ? 11.887 6.908 -13.780 1.00 98.19 277 LEU A N 1
ATOM 2185 C CA . LEU A 1 277 ? 11.411 6.648 -12.423 1.00 98.19 277 LEU A CA 1
ATOM 2186 C C . LEU A 1 277 ? 10.701 7.869 -11.827 1.00 98.19 277 LEU A C 1
ATOM 2188 O O . LEU A 1 277 ? 9.595 7.758 -11.279 1.00 98.19 277 LEU A O 1
ATOM 2192 N N . LYS A 1 278 ? 11.279 9.067 -11.982 1.00 98.44 278 LYS A N 1
ATOM 2193 C CA . LYS A 1 278 ? 10.631 10.320 -11.567 1.00 98.44 278 LYS A CA 1
ATOM 2194 C C . LYS A 1 278 ? 9.279 10.495 -12.259 1.00 98.44 278 LYS A C 1
ATOM 2196 O O . LYS A 1 278 ? 8.274 10.789 -11.603 1.00 98.44 278 LYS A O 1
ATOM 2201 N N . GLN A 1 279 ? 9.222 10.304 -13.577 1.00 98.19 279 GLN A N 1
ATOM 2202 C CA . GLN A 1 279 ? 7.985 10.419 -14.350 1.00 98.19 279 GLN A CA 1
ATOM 2203 C C . GLN A 1 279 ? 6.921 9.418 -13.889 1.00 98.19 279 GLN A C 1
ATOM 2205 O O . GLN A 1 279 ? 5.787 9.813 -13.588 1.00 98.19 279 GLN A O 1
ATOM 2210 N N . ASN A 1 280 ? 7.282 8.143 -13.780 1.00 97.94 280 ASN A N 1
ATOM 2211 C CA . ASN A 1 280 ? 6.364 7.074 -13.413 1.00 97.94 280 ASN A CA 1
ATOM 2212 C C . ASN A 1 280 ? 5.858 7.217 -11.974 1.00 97.94 280 ASN A C 1
ATOM 2214 O O . ASN A 1 280 ? 4.666 7.008 -11.717 1.00 97.94 280 ASN A O 1
ATOM 2218 N N . THR A 1 281 ? 6.698 7.697 -11.056 1.00 96.94 281 THR A N 1
ATOM 2219 C CA . THR A 1 281 ? 6.293 7.989 -9.675 1.00 96.94 281 THR A CA 1
ATOM 2220 C C . THR A 1 281 ? 5.303 9.156 -9.604 1.00 96.94 281 THR A C 1
ATOM 2222 O O . THR A 1 281 ? 4.300 9.075 -8.888 1.00 96.94 281 THR A O 1
ATOM 2225 N N . ARG A 1 282 ? 5.480 10.213 -10.413 1.00 97.06 282 ARG A N 1
ATOM 2226 C CA . ARG A 1 282 ? 4.483 11.300 -10.534 1.00 97.06 282 ARG A CA 1
ATOM 2227 C C . ARG A 1 282 ? 3.161 10.809 -11.125 1.00 97.06 282 ARG A C 1
ATOM 2229 O O . ARG A 1 282 ? 2.088 11.230 -10.674 1.00 97.06 282 ARG A O 1
ATOM 2236 N N . HIS A 1 283 ? 3.211 9.917 -12.117 1.00 96.44 283 HIS A N 1
ATOM 2237 C CA . HIS A 1 283 ? 2.016 9.278 -12.672 1.00 96.44 283 HIS A CA 1
ATOM 2238 C C . HIS A 1 283 ? 1.299 8.422 -11.625 1.00 96.44 283 HIS A C 1
ATOM 2240 O O . HIS A 1 283 ? 0.074 8.491 -11.519 1.00 96.44 283 HIS A O 1
ATOM 2246 N N . PHE A 1 284 ? 2.040 7.673 -10.811 1.00 94.38 284 PHE A N 1
ATOM 2247 C CA . PHE A 1 284 ? 1.478 6.893 -9.715 1.00 94.38 284 PHE A CA 1
ATOM 2248 C C . PHE A 1 284 ? 0.805 7.773 -8.658 1.00 94.38 284 PHE A C 1
ATOM 2250 O O . PHE A 1 284 ? -0.360 7.541 -8.340 1.00 94.38 284 PHE A O 1
ATOM 2257 N N . ALA A 1 285 ? 1.457 8.851 -8.211 1.00 93.12 285 ALA A N 1
ATOM 2258 C CA . ALA A 1 285 ? 0.852 9.817 -7.291 1.00 93.12 285 ALA A CA 1
ATOM 2259 C C . ALA A 1 285 ? -0.446 10.426 -7.858 1.00 93.12 285 ALA A C 1
ATOM 2261 O O . ALA A 1 285 ? -1.453 10.535 -7.156 1.00 93.12 285 ALA A O 1
ATOM 2262 N N . LYS A 1 286 ? -0.466 10.760 -9.159 1.00 92.81 286 LYS A N 1
ATOM 2263 C CA . LYS A 1 286 ? -1.677 11.229 -9.857 1.00 92.81 286 LYS A CA 1
ATOM 2264 C C . LYS A 1 286 ? -2.781 10.166 -9.857 1.00 92.81 286 LYS A C 1
ATOM 2266 O O . LYS A 1 286 ? -3.944 10.509 -9.631 1.00 92.81 286 LYS A O 1
ATOM 2271 N N . ARG A 1 287 ? -2.445 8.893 -10.105 1.00 91.31 287 ARG A N 1
ATOM 2272 C CA . ARG A 1 287 ? -3.408 7.779 -10.054 1.00 91.31 287 ARG A CA 1
ATOM 2273 C C . ARG A 1 287 ? -3.984 7.605 -8.651 1.00 91.31 287 ARG A C 1
ATOM 2275 O O . ARG A 1 287 ? -5.198 7.491 -8.536 1.00 91.31 287 ARG A O 1
ATOM 2282 N N . GLN A 1 288 ? -3.157 7.678 -7.606 1.00 90.75 288 GLN A N 1
ATOM 2283 C CA . GLN A 1 288 ? -3.622 7.631 -6.214 1.00 90.75 288 GLN A CA 1
ATOM 2284 C C . GLN A 1 288 ? -4.603 8.769 -5.915 1.00 90.75 288 GLN A C 1
ATOM 2286 O O . GLN A 1 288 ? -5.713 8.517 -5.466 1.00 90.75 288 GLN A O 1
ATOM 2291 N N . LEU A 1 289 ? -4.255 10.017 -6.243 1.00 88.12 289 LEU A N 1
ATOM 2292 C CA . LEU A 1 289 ? -5.165 11.157 -6.059 1.00 88.12 289 LEU A CA 1
ATOM 2293 C C . LEU A 1 289 ? -6.478 10.996 -6.837 1.00 88.12 289 LEU A C 1
ATOM 2295 O O . LEU A 1 289 ? -7.544 11.341 -6.335 1.00 88.12 289 LEU A O 1
ATOM 2299 N N . THR A 1 290 ? -6.413 10.464 -8.060 1.00 87.56 290 THR A N 1
ATOM 2300 C CA . THR A 1 290 ? -7.609 10.202 -8.876 1.00 87.56 290 THR A CA 1
ATOM 2301 C C . THR A 1 290 ? -8.487 9.127 -8.240 1.00 87.56 290 THR A C 1
ATOM 2303 O O . THR A 1 290 ? -9.703 9.294 -8.198 1.00 87.56 290 THR A O 1
ATOM 2306 N N . TRP A 1 291 ? -7.880 8.055 -7.723 1.00 85.94 291 TRP A N 1
ATOM 2307 C CA . TRP A 1 291 ? -8.579 6.998 -6.995 1.00 85.94 291 TRP A CA 1
ATOM 2308 C C . TRP A 1 291 ? -9.339 7.570 -5.802 1.00 85.94 291 TRP A C 1
ATOM 2310 O O . TRP A 1 291 ? -10.545 7.383 -5.701 1.00 85.94 291 TRP A O 1
ATOM 2320 N N . TRP A 1 292 ? -8.656 8.344 -4.959 1.00 82.69 292 TRP A N 1
ATOM 2321 C CA . TRP A 1 292 ? -9.247 8.930 -3.760 1.00 82.69 292 TRP A CA 1
ATOM 2322 C C . TRP A 1 292 ? -10.375 9.923 -4.055 1.00 82.69 292 TRP A C 1
ATOM 2324 O O . TRP A 1 292 ? -11.382 9.925 -3.358 1.00 82.69 292 TRP A O 1
ATOM 2334 N N . ARG A 1 293 ? -10.258 10.721 -5.126 1.00 81.25 293 ARG A N 1
ATOM 2335 C CA . ARG A 1 293 ? -11.336 11.625 -5.568 1.00 81.25 293 ARG A CA 1
ATOM 2336 C C . ARG A 1 293 ? -12.563 10.879 -6.093 1.00 81.25 293 ARG A C 1
ATOM 2338 O O . ARG A 1 293 ? -13.677 11.335 -5.882 1.00 81.25 293 ARG A O 1
ATOM 2345 N N . ARG A 1 294 ? -12.359 9.769 -6.813 1.00 74.00 294 ARG A N 1
ATOM 2346 C CA . ARG A 1 294 ? -13.444 8.967 -7.408 1.00 74.00 294 ARG A CA 1
ATOM 2347 C C . ARG A 1 294 ? -14.112 8.027 -6.423 1.00 74.00 294 ARG A C 1
ATOM 2349 O O . ARG A 1 294 ? -15.270 7.693 -6.617 1.00 74.00 294 ARG A O 1
ATOM 2356 N N . ALA A 1 295 ? -13.389 7.577 -5.404 1.00 64.06 295 ALA A N 1
ATOM 2357 C CA . ALA A 1 295 ? -13.888 6.611 -4.437 1.00 64.06 295 ALA A CA 1
ATOM 2358 C C . ALA A 1 295 ? -15.038 7.147 -3.563 1.00 64.06 295 ALA A C 1
ATOM 2360 O O . ALA A 1 295 ? -15.503 6.388 -2.717 1.00 64.06 295 ALA A O 1
ATOM 2361 N N . SER A 1 296 ? -15.487 8.398 -3.770 1.00 53.19 296 SER A N 1
ATOM 2362 C CA . SER A 1 296 ? -16.561 9.061 -3.023 1.00 53.19 296 SER A CA 1
ATOM 2363 C C . SER A 1 296 ? -16.436 8.794 -1.531 1.00 53.19 296 SER A C 1
ATOM 2365 O O . SER A 1 296 ? -17.399 8.403 -0.881 1.00 53.19 296 SER A O 1
ATOM 2367 N N . GLU A 1 297 ? -15.222 8.939 -0.992 1.00 62.66 297 GLU A N 1
ATOM 2368 C CA . GLU A 1 297 ? -15.001 8.735 0.433 1.00 62.66 297 GLU A CA 1
ATOM 2369 C C . GLU A 1 297 ? -15.515 9.956 1.194 1.00 62.66 297 GLU A C 1
ATOM 2371 O O . GLU A 1 297 ? -14.734 10.762 1.694 1.00 62.66 297 GLU A O 1
ATOM 2376 N N . SER A 1 298 ? -16.845 10.088 1.253 1.00 59.31 298 SER A N 1
ATOM 2377 C CA . SER A 1 298 ? -17.570 11.072 2.065 1.00 59.31 298 SER A CA 1
ATOM 2378 C C . SER A 1 298 ? -17.087 11.089 3.513 1.00 59.31 298 SER A C 1
ATOM 2380 O O . SER A 1 298 ? -17.170 12.113 4.182 1.00 59.31 298 SER A O 1
ATOM 2382 N N . ASP A 1 299 ? -16.527 9.965 3.959 1.00 80.00 299 ASP A N 1
ATOM 2383 C CA . ASP A 1 299 ? -16.120 9.723 5.334 1.00 80.00 299 ASP A CA 1
ATOM 2384 C C . ASP A 1 299 ? -14.612 9.962 5.555 1.00 80.00 299 ASP A C 1
ATOM 2386 O O . ASP A 1 299 ? -14.104 9.710 6.648 1.00 80.00 299 ASP A O 1
ATOM 2390 N N . VAL A 1 300 ? -13.869 10.422 4.532 1.00 88.38 300 VAL A N 1
ATOM 2391 C CA . VAL A 1 300 ? -12.456 10.813 4.675 1.00 88.38 300 VAL A CA 1
ATOM 2392 C C . VAL A 1 300 ? -12.339 12.306 4.914 1.00 88.38 300 VAL A C 1
ATOM 2394 O O . VAL A 1 300 ? -12.722 13.132 4.085 1.00 88.38 300 VAL A O 1
ATOM 2397 N N . GLN A 1 301 ? -11.681 12.649 6.013 1.00 88.94 301 GLN A N 1
ATOM 2398 C CA . GLN A 1 301 ? -11.362 14.027 6.353 1.00 88.94 301 GLN A CA 1
ATOM 2399 C C . GLN A 1 301 ? -9.990 14.379 5.775 1.00 88.94 301 GLN A C 1
ATOM 2401 O O . GLN A 1 301 ? -8.986 13.779 6.159 1.00 88.94 301 GLN A O 1
ATOM 2406 N N . TRP A 1 302 ? -9.947 15.303 4.811 1.00 88.75 302 TRP A N 1
ATOM 2407 C CA . TRP A 1 302 ? -8.721 15.653 4.086 1.00 88.75 302 TRP A CA 1
ATOM 2408 C C . TRP A 1 302 ? -7.976 16.844 4.698 1.00 88.75 302 TRP A C 1
ATOM 2410 O O . TRP A 1 302 ? -8.569 17.876 5.010 1.00 88.75 302 TRP A O 1
ATOM 2420 N N . PHE A 1 303 ? -6.654 16.709 4.789 1.00 88.19 303 PHE A N 1
ATOM 2421 C CA . PHE A 1 303 ? -5.716 17.685 5.338 1.00 88.19 303 PHE A CA 1
ATOM 2422 C C . PHE A 1 303 ? -4.602 17.960 4.328 1.00 88.19 303 PHE A C 1
ATOM 2424 O O . PHE A 1 303 ? -4.054 17.038 3.719 1.00 88.19 303 PHE A O 1
ATOM 2431 N N . ASP A 1 304 ? -4.266 19.232 4.147 1.00 81.88 304 ASP A N 1
ATOM 2432 C CA . ASP A 1 304 ? -3.285 19.715 3.173 1.00 81.88 304 ASP A CA 1
ATOM 2433 C C . ASP A 1 304 ? -2.186 20.600 3.785 1.00 81.88 304 ASP A C 1
ATOM 2435 O O . ASP A 1 304 ? -1.289 21.046 3.068 1.00 81.88 304 ASP A O 1
ATOM 2439 N N . ARG A 1 305 ? -2.234 20.818 5.106 1.00 65.44 305 ARG A N 1
ATOM 2440 C CA . ARG A 1 305 ? -1.283 21.619 5.885 1.00 65.44 305 ARG A CA 1
ATOM 2441 C C . ARG A 1 305 ? -0.684 20.786 7.010 1.00 65.44 305 ARG A C 1
ATOM 2443 O O . ARG A 1 305 ? -1.386 20.013 7.661 1.00 65.44 305 ARG A O 1
ATOM 2450 N N . PHE A 1 306 ? 0.623 20.921 7.198 1.00 63.09 306 PHE A N 1
ATOM 2451 C CA . PHE A 1 306 ? 1.422 20.080 8.107 1.00 63.09 306 PHE A CA 1
ATOM 2452 C C . PHE A 1 306 ? 2.217 20.903 9.125 1.00 63.09 306 PHE A C 1
ATOM 2454 O O . PHE A 1 306 ? 3.069 20.364 9.827 1.00 63.09 306 PHE A O 1
ATOM 2461 N N . ASP A 1 307 ? 1.931 22.195 9.142 1.00 50.16 307 ASP A N 1
ATOM 2462 C CA . ASP A 1 307 ? 2.382 23.253 10.030 1.00 50.16 307 ASP A CA 1
ATOM 2463 C C . ASP A 1 307 ? 1.528 23.315 11.308 1.00 50.16 307 ASP A C 1
ATOM 2465 O O . ASP A 1 307 ? 0.281 23.167 11.229 1.00 50.16 307 ASP A O 1
#

Secondary structure (DSSP, 8-state):
--HHHHHHHHHHHHH--SS-SPEEEEEE--TTS-HHHHHHHHHHHTTEEEEEE-TTTTBTT--TTTTPPPHHHHTT--EESSS-B-TTS---HHHHHHHHHHHHHHHHHTTPEEEEEES-HHHHHHHHS-B-PPPP-HHHHHHHHHHHHHHHHHHHHHHHHHH-HHHHHHS-TT-HHHHHHHHHHHHHHSS-GGGGB---SSEEEEEEE---HHHHHHHHHHHHHHHHHTSHHHHHHHHHHHTT--TTSTTTTSTTHHHHHHHHTSS--HHHHHHHHHHHHHHHHHHHHHHHHHTT-TTEEEE----

Mean predicted aligned error: 4.31 Å

pLDDT: mean 93.61, std 6.97, range [50.16, 98.69]

Sequence (307 aa):
MNVPDIRAQISSFLKETSDPRPPLLVLLGPTASGKTALSVPLAQEFGAEVISADSRQVYRKMDVGTDKIMPKEQAGVPHHLLDVAEPDERFTLFEYKRAAEKATKEITERGRLPFLVGGTGLYIKALTENFDLPPEDAKLREELMAELEEVGNEALHDRLRSVDPESAELIHRNNVPYLIRALEIVKLTGKPKSELKKPSPYRLLKIGITRPREELYRRINERVDRQIEEGGLVRETQELLDAGYGVDLPSMQSLGYKEIADHLIGPLTLLEARELLKQNTRHFAKRQLTWWRRASESDVQWFDRFD

Solvent-accessible surface area (backbone atoms only — not comparable to full-atom values): 16665 Å² total; per-residue (Å²): 93,34,54,70,52,54,54,50,49,52,52,52,56,72,67,56,69,92,62,88,44,54,67,34,41,32,44,36,36,38,71,66,52,50,64,69,77,52,47,44,61,51,23,66,75,62,50,27,35,38,32,54,24,42,90,56,33,25,26,41,88,41,41,66,54,50,69,47,86,47,77,79,71,33,71,84,48,55,70,39,60,54,57,74,36,52,53,87,54,88,83,47,73,54,57,50,37,55,52,49,52,50,49,41,51,56,34,45,76,71,75,29,36,28,29,39,38,36,53,33,62,68,54,52,43,44,64,61,47,30,55,70,68,73,76,87,55,70,68,62,49,52,54,52,50,55,46,35,73,74,63,32,46,63,56,54,38,54,52,33,40,75,65,28,47,71,59,37,74,74,46,56,55,86,44,50,75,60,51,52,49,53,49,49,46,27,72,77,67,76,41,33,73,76,78,34,50,42,81,47,77,50,39,76,48,40,38,31,39,44,57,60,69,69,57,35,47,50,46,42,40,54,49,50,49,49,39,53,75,71,40,49,36,57,50,44,45,48,55,42,47,76,71,65,54,56,71,85,31,78,54,34,62,32,73,44,41,37,37,43,48,34,28,77,80,45,92,36,50,68,68,56,23,50,55,48,38,42,51,52,50,49,51,47,32,50,49,39,52,50,49,58,66,68,63,66,54,84,73,47,51,72,28,63,47,86,106

Foldseek 3Di:
DELVVVVVVVVVLVPDPVDVFAAEEEEEAFPLLCQLVSVLVVCVVQVAAEEEPDPQQLEPLRPLQRVHQDPVSSVPHHYFSGNNDHLQDDDDLVNLLVRLVVVCVVCVVVVGHYYYTYLNPSSVCCQFQVFPFDDDDPVLLVVVVVVCVVPNLVVLLVVLCVQAVPLSVVDDSVNVVSSSSQVRRCVVPVHGRVVRTDHRSHDYQAEYEYAPLVSSLVSLLVSLCCSVVVVVLLVSLVVCVVVPNDCPGPNCPRQSNNLSCCCPVNDDPPVRSSVVSSVVSSVRSVVSVVCVVVVPPVNYDYDHYHD